Protein AF-A0A941C9Q5-F1 (afdb_monomer_lite)

pLDDT: mean 81.81, std 15.0, range [33.88, 96.62]

Foldseek 3Di:
DVVVCCCVPVVVPPDLLVLQVVLVVVVVCPPVCAPVNLVCLLCQLVLLVQLLLCLLPVLLDDPVVNVVSCVSNCVVVVVCLSNLHDLVVLLSVLLSVLSNQNSCVVPHDADWDFDDDVPRGDDIDGCVCVPPVNVVVVVVVVVVSLVSNLSSVVSVCVVVVDPQPVVVCCVQLVHDDDPVLSVVLVPDDPVVNSVSVSVVVVVCLLQSQAVQLVVLLVQDPDQFADAQCCQQVVSVVVVCVSVVDDDDDNVRLQVSRPDRPAFHALQRSLCNNGGPCSVVVVVVVVVVLVVLVVVVVVVDSLSSSLNSSVVSCVVSRHRGRSSGDSVVSNNVSSVVVVVVCVVVVPPPPSPSPPPPDD

Radius of gyration: 22.51 Å; chains: 1; bounding box: 49×54×70 Å

Secondary structure (DSSP, 8-state):
-HHHHIIIIIS-TTSTTHHHHHHHHHHHTTTT--HHHHHHHHHHHHHHHHHHHHHHTGGGS-HHHHHHHHHHHTHHHHHHHHTT--HHHHHHHHHHHHHHHHHHHHH---PEEEEEETTEEEEEEEGGGGSHHHHHHHHHHHHHHHHHHHHHHHHHHHHTT-S-HHHHHHHHHT-PPPHHHHHHHHHS-HHHHHHHHHHHHHHHHHHHHHHHHHHHHHH-S-SS-SSTTTTTTHHHHHHHHTTT-----HHHHHTTSSSTT----THHHHHHHHGGGHHHHHHHHHHHHHHHHHHHHTT-HHHHHHHHHHHHHHHHTTT--SSSTTHHHHHHHHHHHHHHHHHSGGG-----------

Structure (mmCIF, N/CA/C/O backbone):
data_AF-A0A941C9Q5-F1
#
_entry.id   AF-A0A941C9Q5-F1
#
loop_
_atom_site.group_PDB
_atom_site.id
_atom_site.type_symbol
_atom_site.label_atom_id
_atom_site.label_alt_id
_atom_site.label_comp_id
_atom_site.label_asym_id
_atom_site.label_entity_id
_atom_site.label_seq_id
_atom_site.pdbx_PDB_ins_code
_atom_site.Cartn_x
_atom_site.Cartn_y
_atom_site.Cartn_z
_atom_site.occupancy
_atom_site.B_iso_or_equiv
_atom_site.auth_seq_id
_atom_site.auth_comp_id
_atom_site.auth_asym_id
_atom_site.auth_atom_id
_atom_site.pdbx_PDB_model_num
ATOM 1 N N . MET A 1 1 ? 13.316 -8.451 15.473 1.00 40.06 1 MET A N 1
ATOM 2 C CA . MET A 1 1 ? 14.318 -8.061 16.497 1.00 40.06 1 MET A CA 1
ATOM 3 C C . MET A 1 1 ? 15.739 -8.401 16.069 1.00 40.06 1 MET A C 1
ATOM 5 O O . MET A 1 1 ? 16.496 -7.462 15.915 1.00 40.06 1 MET A O 1
ATOM 9 N N . ILE A 1 2 ? 16.094 -9.659 15.761 1.00 38.34 2 ILE A N 1
ATOM 10 C CA . ILE A 1 2 ? 17.458 -10.021 15.303 1.00 38.34 2 ILE A CA 1
ATOM 11 C C . ILE A 1 2 ? 17.885 -9.236 14.052 1.00 38.34 2 ILE A C 1
ATOM 13 O O . ILE A 1 2 ? 18.912 -8.585 14.094 1.00 38.34 2 ILE A O 1
ATOM 17 N N . LYS A 1 3 ? 17.064 -9.157 12.993 1.00 49.81 3 LYS A N 1
ATOM 18 C CA . LYS A 1 3 ? 17.375 -8.335 11.799 1.00 49.81 3 LYS A CA 1
ATOM 19 C C . LYS A 1 3 ? 17.585 -6.845 12.102 1.00 49.81 3 LYS A C 1
ATOM 21 O O . LYS A 1 3 ? 18.378 -6.187 11.442 1.00 49.81 3 LYS A O 1
ATOM 26 N N . LEU A 1 4 ? 16.861 -6.327 13.093 1.00 47.09 4 LEU A N 1
ATOM 27 C CA . LEU A 1 4 ? 16.914 -4.930 13.526 1.00 47.09 4 LEU A CA 1
ATOM 28 C C . LEU A 1 4 ? 18.155 -4.689 14.402 1.00 47.09 4 LEU A C 1
ATOM 30 O O . LEU A 1 4 ? 18.802 -3.663 14.266 1.00 47.09 4 LEU A O 1
ATOM 34 N N . PHE A 1 5 ? 18.543 -5.675 15.214 1.00 44.12 5 PHE A N 1
ATOM 35 C CA . PHE A 1 5 ? 19.798 -5.697 15.960 1.00 44.12 5 PHE A CA 1
ATOM 36 C C . PHE A 1 5 ? 21.010 -5.797 15.026 1.00 44.12 5 PHE A C 1
ATOM 38 O O . PHE A 1 5 ? 21.918 -4.982 15.120 1.00 44.12 5 PHE A O 1
ATOM 45 N N . THR A 1 6 ? 20.998 -6.726 14.064 1.00 47.53 6 THR A N 1
ATOM 46 C CA . THR A 1 6 ? 22.036 -6.821 13.029 1.00 47.53 6 THR A CA 1
ATOM 47 C C . THR A 1 6 ? 22.109 -5.517 12.241 1.00 47.53 6 THR A C 1
ATOM 49 O O . THR A 1 6 ? 23.191 -4.976 12.053 1.00 47.53 6 THR A O 1
ATOM 52 N N . GLY A 1 7 ? 20.949 -4.965 11.874 1.00 47.47 7 GLY A N 1
ATOM 53 C CA . GLY A 1 7 ? 20.849 -3.688 11.189 1.00 47.47 7 GLY A CA 1
ATOM 54 C C . GLY A 1 7 ? 21.480 -2.529 11.971 1.00 47.47 7 GLY A C 1
ATOM 55 O O . GLY A 1 7 ? 22.399 -1.870 11.494 1.00 47.47 7 GLY A O 1
ATOM 56 N N . ILE A 1 8 ? 21.011 -2.284 13.190 1.00 49.44 8 ILE A N 1
ATOM 57 C CA . ILE A 1 8 ? 21.439 -1.135 13.995 1.00 49.44 8 ILE A CA 1
ATOM 58 C C . ILE A 1 8 ? 22.889 -1.288 14.472 1.00 49.44 8 ILE A C 1
ATOM 60 O O . ILE A 1 8 ? 23.655 -0.330 14.395 1.00 49.44 8 ILE A O 1
ATOM 64 N N . PHE A 1 9 ? 23.274 -2.471 14.955 1.00 42.22 9 PHE A N 1
ATOM 65 C CA . PHE A 1 9 ? 24.498 -2.640 15.744 1.00 42.22 9 PHE A CA 1
ATOM 66 C C . PHE A 1 9 ? 25.647 -3.321 14.998 1.00 42.22 9 PHE A C 1
ATOM 68 O O . PHE A 1 9 ? 26.800 -3.065 15.331 1.00 42.22 9 PHE A O 1
ATOM 75 N N . VAL A 1 10 ? 25.375 -4.150 13.984 1.00 45.09 10 VAL A N 1
ATOM 76 C CA . VAL A 1 10 ? 26.433 -4.859 13.234 1.00 45.09 10 VAL A CA 1
ATOM 77 C C . VAL A 1 10 ? 26.812 -4.100 11.963 1.00 45.09 10 VAL A C 1
ATOM 79 O O . VAL A 1 10 ? 27.989 -3.958 11.656 1.00 45.09 10 VAL A O 1
ATOM 82 N N . THR A 1 11 ? 25.828 -3.555 11.247 1.00 44.16 11 THR A N 1
ATOM 83 C CA . THR A 1 11 ? 26.038 -2.888 9.949 1.00 44.16 11 THR A CA 1
ATOM 84 C C . THR A 1 11 ? 26.240 -1.371 10.022 1.00 44.16 11 THR A C 1
ATOM 86 O O . THR A 1 11 ? 26.325 -0.742 8.986 1.00 44.16 11 THR A O 1
ATOM 89 N N . LYS A 1 12 ? 26.329 -0.738 11.205 1.00 46.00 12 LYS A N 1
ATOM 90 C CA . LYS A 1 12 ? 26.493 0.733 11.331 1.00 46.00 12 LYS A CA 1
ATOM 91 C C . LYS A 1 12 ? 25.512 1.524 10.426 1.00 46.00 12 LYS A C 1
ATOM 93 O O . LYS A 1 12 ? 25.925 2.445 9.721 1.00 46.00 12 LYS A O 1
ATOM 98 N N . ILE A 1 13 ? 24.212 1.179 10.454 1.00 42.31 13 ILE A N 1
ATOM 99 C CA . ILE A 1 13 ? 23.126 1.723 9.593 1.00 42.31 13 ILE A CA 1
ATOM 100 C C . ILE A 1 13 ? 22.783 3.192 9.917 1.00 42.31 13 ILE A C 1
ATOM 102 O O . ILE A 1 13 ? 21.663 3.568 10.246 1.00 42.31 13 ILE A O 1
ATOM 106 N N . PHE A 1 14 ? 23.766 4.069 9.779 1.00 44.50 14 PHE A N 1
ATOM 107 C CA . PHE A 1 14 ? 23.568 5.499 9.580 1.00 44.50 14 PHE A CA 1
ATOM 108 C C . PHE A 1 14 ? 24.205 5.977 8.266 1.00 44.50 14 PHE A C 1
ATOM 110 O O . PHE A 1 14 ? 24.137 7.167 7.962 1.00 44.50 14 PHE A O 1
ATOM 117 N N . ILE A 1 15 ? 24.748 5.065 7.441 1.00 41.00 15 ILE A N 1
ATOM 118 C CA . ILE A 1 15 ? 25.337 5.393 6.136 1.00 41.00 15 ILE A CA 1
ATOM 119 C C . ILE A 1 15 ? 24.362 5.015 4.989 1.00 41.00 15 ILE A C 1
ATOM 121 O O . ILE A 1 15 ? 24.056 3.838 4.791 1.00 41.00 15 ILE A O 1
ATOM 125 N N . PRO A 1 16 ? 23.849 5.994 4.214 1.00 40.31 16 PRO A N 1
ATOM 126 C CA . PRO A 1 16 ? 22.758 5.824 3.237 1.00 40.31 16 PRO A CA 1
ATOM 127 C C . PRO A 1 16 ? 22.973 4.798 2.104 1.00 40.31 16 PRO A C 1
ATOM 129 O O . PRO A 1 16 ? 22.001 4.238 1.597 1.00 40.31 16 PRO A O 1
ATOM 132 N N . GLY A 1 17 ? 24.220 4.499 1.719 1.00 46.91 17 GLY A N 1
ATOM 133 C CA . GLY A 1 17 ? 24.537 3.587 0.605 1.00 46.91 17 GLY A CA 1
ATOM 134 C C . GLY A 1 17 ? 24.252 2.096 0.867 1.00 46.91 17 GLY A C 1
ATOM 135 O O . GLY A 1 17 ? 24.161 1.297 -0.072 1.00 46.91 17 GLY A O 1
ATOM 136 N N . GLU A 1 18 ? 24.071 1.699 2.127 1.00 55.91 18 GLU A N 1
ATOM 137 C CA . GLU A 1 18 ? 23.937 0.289 2.518 1.00 55.91 18 GLU A CA 1
ATOM 138 C C . GLU A 1 18 ? 22.488 -0.222 2.507 1.00 55.91 18 GLU A C 1
ATOM 140 O O . GLU A 1 18 ? 22.256 -1.413 2.304 1.00 55.91 18 GLU A O 1
ATOM 145 N N . ILE A 1 19 ? 21.494 0.667 2.616 1.00 56.59 19 ILE A N 1
ATOM 146 C CA . ILE A 1 19 ? 20.064 0.307 2.689 1.00 56.59 19 ILE A CA 1
ATOM 147 C C . ILE A 1 19 ? 19.591 -0.431 1.426 1.00 56.59 19 ILE A C 1
ATOM 149 O O . ILE A 1 19 ? 18.941 -1.478 1.496 1.00 56.59 19 ILE A O 1
ATOM 153 N N . PHE A 1 20 ? 19.928 0.093 0.245 1.00 57.16 20 PHE A N 1
ATOM 154 C CA . PHE A 1 20 ? 19.544 -0.533 -1.022 1.00 57.16 20 PHE A CA 1
ATOM 155 C C . PHE A 1 20 ? 20.369 -1.796 -1.317 1.00 57.16 20 PHE A C 1
ATOM 157 O O . PHE A 1 20 ? 19.819 -2.776 -1.818 1.00 57.16 20 PHE A O 1
ATOM 164 N N . SER A 1 21 ? 21.653 -1.806 -0.941 1.00 59.19 21 SER A N 1
ATOM 165 C CA . SER A 1 21 ? 22.526 -2.988 -1.026 1.00 59.19 21 SER A CA 1
ATOM 166 C C . SER A 1 21 ? 21.950 -4.147 -0.220 1.00 59.19 21 SER A C 1
ATOM 168 O O . SER A 1 21 ? 21.783 -5.247 -0.743 1.00 59.19 21 SER A O 1
ATOM 170 N N . LYS A 1 22 ? 21.518 -3.873 1.017 1.00 60.91 22 LYS A N 1
ATOM 171 C CA . LYS A 1 22 ? 20.928 -4.889 1.882 1.00 60.91 22 LYS A CA 1
ATOM 172 C C . LYS A 1 22 ? 19.613 -5.429 1.337 1.00 60.91 22 LYS A C 1
ATOM 174 O O . LYS A 1 22 ? 19.343 -6.624 1.426 1.00 60.91 22 LYS A O 1
ATOM 179 N N . ARG A 1 23 ? 18.795 -4.568 0.728 1.00 60.47 23 ARG A N 1
ATOM 180 C CA . ARG A 1 23 ? 17.582 -5.006 0.034 1.00 60.47 23 ARG A CA 1
ATOM 181 C C . ARG A 1 23 ? 17.904 -5.953 -1.124 1.00 60.47 23 ARG A C 1
ATOM 183 O O . ARG A 1 23 ? 17.199 -6.944 -1.280 1.00 60.47 23 ARG A O 1
ATOM 190 N N . LEU A 1 24 ? 18.937 -5.672 -1.917 1.00 61.19 24 LEU A N 1
ATOM 191 C CA . LEU A 1 24 ? 19.360 -6.550 -3.012 1.00 61.19 24 LEU A CA 1
ATOM 192 C C . LEU A 1 24 ? 19.890 -7.897 -2.502 1.00 61.19 24 LEU A C 1
ATOM 194 O O . LEU A 1 24 ? 19.506 -8.924 -3.048 1.00 61.19 24 LEU A O 1
ATOM 198 N N . GLU A 1 25 ? 20.675 -7.915 -1.422 1.00 60.47 25 GLU A N 1
ATOM 199 C CA . GLU A 1 25 ? 21.112 -9.159 -0.761 1.00 60.47 25 GLU A CA 1
ATOM 200 C C . GLU A 1 25 ? 19.928 -10.002 -0.263 1.00 60.47 25 GLU A C 1
ATOM 202 O O . GLU A 1 25 ? 19.905 -11.225 -0.407 1.00 60.47 25 GLU A O 1
ATOM 207 N N . LEU A 1 26 ? 18.912 -9.353 0.311 1.00 60.38 26 LEU A N 1
ATOM 208 C CA . LEU A 1 26 ? 17.701 -10.023 0.787 1.00 60.38 26 LEU A CA 1
ATOM 209 C C . LEU A 1 26 ? 16.823 -10.547 -0.360 1.00 60.38 26 LEU A C 1
ATOM 211 O O . LEU A 1 26 ? 16.171 -11.573 -0.200 1.00 60.38 26 LEU A O 1
ATOM 215 N N . ILE A 1 27 ? 16.815 -9.874 -1.515 1.00 58.12 27 ILE A N 1
ATOM 216 C CA . ILE A 1 27 ? 16.138 -10.357 -2.729 1.00 58.12 27 ILE A CA 1
ATOM 217 C C . ILE A 1 27 ? 16.918 -11.527 -3.347 1.00 58.12 27 ILE A C 1
ATOM 219 O O . ILE A 1 27 ? 16.321 -12.530 -3.720 1.00 58.12 27 ILE A O 1
ATOM 223 N N . GLY A 1 28 ? 18.249 -11.446 -3.407 1.00 51.19 28 GLY A N 1
ATOM 224 C CA . GLY A 1 28 ? 19.098 -12.528 -3.919 1.00 51.19 28 GLY A CA 1
ATOM 225 C C . GLY A 1 28 ? 19.073 -13.794 -3.055 1.00 51.19 28 GLY A C 1
ATOM 226 O O . GLY A 1 28 ? 19.375 -14.877 -3.542 1.00 51.19 28 GLY A O 1
ATOM 227 N N . SER A 1 29 ? 18.659 -13.679 -1.791 1.00 55.47 29 SER A N 1
ATOM 228 C CA . SER A 1 29 ? 18.516 -14.792 -0.846 1.00 55.47 29 SER A CA 1
ATOM 229 C C . SER A 1 29 ? 17.082 -15.326 -0.734 1.00 55.47 29 SER A C 1
ATOM 231 O O . SER A 1 29 ? 16.759 -16.002 0.243 1.00 55.47 29 SER A O 1
ATOM 233 N N . GLU A 1 30 ? 16.223 -15.084 -1.735 1.00 51.69 30 GLU A N 1
ATOM 234 C CA . GLU A 1 30 ? 14.815 -15.523 -1.767 1.00 51.69 30 GLU A CA 1
ATOM 235 C C . GLU A 1 30 ? 14.580 -17.020 -1.479 1.00 51.69 30 GLU A C 1
ATOM 237 O O . GLU A 1 30 ? 13.459 -17.385 -1.111 1.00 51.69 30 GLU A O 1
ATOM 242 N N . PHE A 1 31 ? 15.616 -17.854 -1.630 1.00 44.22 31 PHE A N 1
ATOM 243 C CA . PHE A 1 31 ? 15.619 -19.296 -1.366 1.00 44.22 31 PHE A CA 1
ATOM 244 C C . PHE A 1 31 ? 16.209 -19.709 -0.002 1.00 44.22 31 PHE A C 1
ATOM 246 O O . PHE A 1 31 ? 16.033 -20.854 0.400 1.00 44.22 31 PHE A O 1
ATOM 253 N N . ASN A 1 32 ? 16.851 -18.806 0.749 1.00 49.28 32 ASN A N 1
ATOM 254 C CA . ASN A 1 32 ? 17.484 -19.124 2.043 1.00 49.28 32 ASN A CA 1
ATOM 255 C C . ASN A 1 32 ? 16.575 -18.888 3.258 1.00 49.28 32 ASN A C 1
ATOM 257 O O . ASN A 1 32 ? 16.940 -19.205 4.391 1.00 49.28 32 ASN A O 1
ATOM 261 N N . SER A 1 33 ? 15.378 -18.334 3.058 1.00 55.66 33 SER A N 1
ATOM 262 C CA . SER A 1 33 ? 14.357 -18.280 4.101 1.00 55.66 33 SER A CA 1
ATOM 263 C C . SER A 1 33 ? 13.736 -19.667 4.258 1.00 55.66 33 SER A C 1
ATOM 265 O O . SER A 1 33 ? 12.718 -19.952 3.633 1.00 55.66 33 SER A O 1
ATOM 267 N N . GLY A 1 34 ? 14.356 -20.540 5.057 1.00 64.69 34 GLY A N 1
ATOM 268 C CA . GLY A 1 34 ? 13.790 -21.848 5.404 1.00 64.69 34 GLY A CA 1
ATOM 269 C C . GLY A 1 34 ? 12.392 -21.750 6.042 1.00 64.69 34 GLY A C 1
ATOM 270 O O . GLY A 1 34 ? 11.808 -20.671 6.157 1.00 64.69 34 GLY A O 1
ATOM 271 N N . ILE A 1 35 ? 11.848 -22.872 6.520 1.00 69.62 35 ILE A N 1
ATOM 272 C CA . ILE A 1 35 ? 10.463 -22.965 7.029 1.00 69.62 35 ILE A CA 1
ATOM 273 C C . ILE A 1 35 ? 10.090 -21.874 8.056 1.00 69.62 35 ILE A C 1
ATOM 275 O O . ILE A 1 35 ? 9.002 -21.301 7.994 1.00 69.62 35 ILE A O 1
ATOM 279 N N . PHE A 1 36 ? 11.025 -21.491 8.932 1.00 69.06 36 PHE A N 1
ATOM 280 C CA . PHE A 1 36 ? 10.837 -20.407 9.902 1.00 69.06 36 PHE A CA 1
ATOM 281 C C . PHE A 1 36 ? 10.625 -19.033 9.257 1.00 69.06 36 PHE A C 1
ATOM 283 O O . PHE A 1 36 ? 9.856 -18.224 9.774 1.00 69.06 36 PHE A O 1
ATOM 290 N N . GLY A 1 37 ? 11.269 -18.758 8.121 1.00 72.19 37 GLY A N 1
ATOM 291 C CA . GLY A 1 37 ? 11.068 -17.523 7.366 1.00 72.19 37 GLY A CA 1
ATOM 292 C C . GLY A 1 37 ? 9.662 -17.433 6.775 1.00 72.19 37 GLY A C 1
ATOM 293 O O . GLY A 1 37 ? 9.046 -16.370 6.823 1.00 72.19 37 GLY A O 1
ATOM 294 N N . VAL A 1 38 ? 9.126 -18.557 6.296 1.00 72.31 38 VAL A N 1
ATOM 295 C CA . VAL A 1 38 ? 7.760 -18.639 5.761 1.00 72.31 38 VAL A CA 1
ATOM 296 C C . VAL A 1 38 ? 6.718 -18.481 6.865 1.00 72.31 38 VAL A C 1
ATOM 298 O O . VAL A 1 38 ? 5.816 -17.655 6.736 1.00 72.31 38 VAL A O 1
ATOM 301 N N . ILE A 1 39 ? 6.881 -19.191 7.986 1.00 76.06 39 ILE A N 1
ATOM 302 C CA . ILE A 1 39 ? 6.005 -19.040 9.159 1.00 76.06 39 ILE A CA 1
ATOM 303 C C . ILE A 1 39 ? 6.035 -17.592 9.659 1.00 76.06 39 ILE A C 1
ATOM 305 O O . ILE A 1 39 ? 4.987 -16.990 9.890 1.00 76.06 39 ILE A O 1
ATOM 309 N N . SER A 1 40 ? 7.229 -17.002 9.771 1.00 78.88 40 SER A N 1
ATOM 310 C CA . SER A 1 40 ? 7.380 -15.611 10.189 1.00 78.88 40 SER A CA 1
ATOM 311 C C . SER A 1 40 ? 6.653 -14.658 9.241 1.00 78.88 40 SER A C 1
ATOM 313 O O . SER A 1 40 ? 5.925 -13.802 9.729 1.00 78.88 40 SER A O 1
ATOM 315 N N . ALA A 1 41 ? 6.768 -14.831 7.919 1.00 77.62 41 ALA A N 1
ATOM 316 C CA . ALA A 1 41 ? 6.088 -13.985 6.936 1.00 77.62 41 ALA A CA 1
ATOM 317 C C . ALA A 1 41 ? 4.552 -14.038 7.045 1.00 77.62 41 ALA A C 1
ATOM 319 O O . ALA A 1 41 ? 3.896 -13.014 6.867 1.00 77.62 41 ALA A O 1
ATOM 320 N N . ILE A 1 42 ? 3.984 -15.201 7.385 1.00 81.44 42 ILE A N 1
ATOM 321 C CA . ILE A 1 42 ? 2.534 -15.381 7.575 1.00 81.44 42 ILE A CA 1
ATOM 322 C C . ILE A 1 42 ? 2.061 -14.777 8.903 1.00 81.44 42 ILE A C 1
ATOM 324 O O . ILE A 1 42 ? 0.988 -14.178 8.961 1.00 81.44 42 ILE A O 1
ATOM 328 N N . LEU A 1 43 ? 2.847 -14.919 9.973 1.00 85.94 43 LEU A N 1
ATOM 329 C CA . LEU A 1 43 ? 2.490 -14.400 11.298 1.00 85.94 43 LEU A CA 1
ATOM 330 C C . LEU A 1 43 ? 2.715 -12.889 11.425 1.00 85.94 43 LEU A C 1
ATOM 332 O O . LEU A 1 43 ? 2.053 -12.216 12.214 1.00 85.94 43 LEU A O 1
ATOM 336 N N . PHE A 1 44 ? 3.634 -12.339 10.639 1.00 85.12 44 PHE A N 1
ATOM 337 C CA . PHE A 1 44 ? 4.061 -10.950 10.736 1.00 85.12 44 PHE A CA 1
ATOM 338 C C . PHE A 1 44 ? 2.923 -9.916 10.653 1.00 85.12 44 PHE A C 1
ATOM 340 O O . PHE A 1 44 ? 2.869 -9.024 11.510 1.00 85.12 44 PHE A O 1
ATOM 347 N N . PRO A 1 45 ? 1.962 -10.029 9.716 1.00 92.06 45 PRO A N 1
ATOM 348 C CA . PRO A 1 45 ? 0.838 -9.102 9.627 1.00 92.06 45 PRO A CA 1
ATOM 349 C C . PRO A 1 45 ? -0.086 -9.075 10.850 1.00 92.06 45 PRO A C 1
ATOM 351 O O . PRO A 1 45 ? -0.732 -8.054 11.091 1.00 92.06 45 PRO A O 1
ATOM 354 N N . PHE A 1 46 ? -0.145 -10.148 11.650 1.00 92.69 46 PHE A N 1
ATOM 355 C CA . PHE A 1 46 ? -0.999 -10.181 12.843 1.00 92.69 46 PHE A CA 1
ATOM 356 C C . PHE A 1 46 ? -0.563 -9.165 13.905 1.00 92.69 46 PHE A C 1
ATOM 358 O O . PHE A 1 46 ? -1.404 -8.686 14.663 1.00 92.69 46 PHE A O 1
ATOM 365 N N . SER A 1 47 ? 0.714 -8.762 13.924 1.00 93.12 47 SER A N 1
ATOM 366 C CA . SER A 1 47 ? 1.179 -7.662 14.784 1.00 93.12 47 SER A CA 1
ATOM 367 C C . SER A 1 47 ? 0.448 -6.347 14.477 1.00 93.12 47 SER A C 1
ATOM 369 O O . SER A 1 47 ? 0.002 -5.649 15.390 1.00 93.12 47 SER A O 1
ATOM 371 N N . VAL A 1 48 ? 0.243 -6.046 13.190 1.00 94.56 48 VAL A N 1
ATOM 372 C CA . VAL A 1 48 ? -0.494 -4.858 12.742 1.00 94.56 48 VAL A CA 1
ATOM 373 C C . VAL A 1 48 ? -1.967 -4.993 13.075 1.00 94.56 48 VAL A C 1
ATOM 375 O O . VAL A 1 48 ? -2.546 -4.057 13.611 1.00 94.56 48 VAL A O 1
ATOM 378 N N . ILE A 1 49 ? -2.577 -6.151 12.815 1.00 94.44 49 ILE A N 1
ATOM 379 C CA . ILE A 1 49 ? -3.997 -6.381 13.119 1.00 94.44 49 ILE A CA 1
ATOM 380 C C . ILE A 1 49 ? -4.276 -6.166 14.609 1.00 94.44 49 ILE A C 1
ATOM 382 O O . ILE A 1 49 ? -5.216 -5.448 14.952 1.00 94.44 49 ILE A O 1
ATOM 386 N N . THR A 1 50 ? -3.432 -6.710 15.490 1.00 93.81 50 THR A N 1
ATOM 387 C CA . THR A 1 50 ? -3.530 -6.493 16.940 1.00 93.81 50 THR A CA 1
ATOM 388 C C . THR A 1 50 ? -3.460 -5.008 17.285 1.00 93.81 50 THR A C 1
ATOM 390 O O . THR A 1 50 ? -4.323 -4.503 18.000 1.00 93.81 50 THR A O 1
ATOM 393 N N . MET A 1 51 ? -2.494 -4.274 16.726 1.00 96.06 51 MET A N 1
ATOM 394 C CA . MET A 1 51 ? -2.399 -2.825 16.919 1.00 96.06 51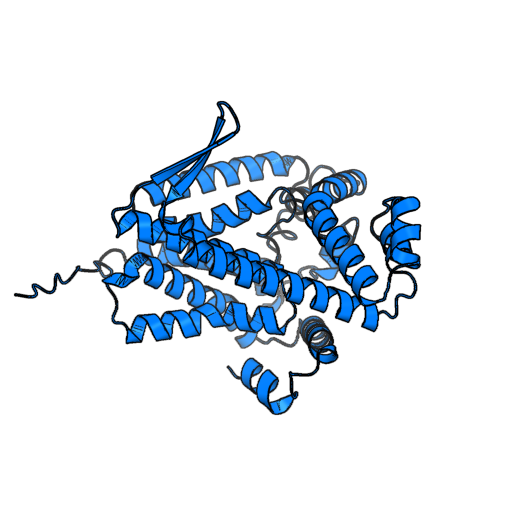 MET A CA 1
ATOM 395 C C . MET A 1 51 ? -3.654 -2.086 16.431 1.00 96.06 51 MET A C 1
ATOM 397 O O . MET A 1 51 ? -4.144 -1.205 17.132 1.00 96.06 51 MET A O 1
ATOM 401 N N . LEU A 1 52 ? -4.213 -2.446 15.272 1.00 95.75 52 LEU A N 1
ATOM 402 C CA . LEU A 1 52 ? -5.430 -1.824 14.737 1.00 95.75 52 LEU A CA 1
ATOM 403 C C . LEU A 1 52 ? -6.649 -2.073 15.639 1.00 95.75 52 LEU A C 1
ATOM 405 O O . LEU A 1 52 ? -7.426 -1.150 15.884 1.00 95.75 52 LEU A O 1
ATOM 409 N N . ILE A 1 53 ? -6.794 -3.287 16.182 1.00 93.56 53 ILE A N 1
ATOM 410 C CA . ILE A 1 53 ? -7.846 -3.616 17.156 1.00 93.56 53 ILE A CA 1
ATOM 411 C C . ILE A 1 53 ? -7.684 -2.764 18.418 1.00 93.56 53 ILE A C 1
ATOM 413 O O . ILE A 1 53 ? -8.654 -2.163 18.882 1.00 93.56 53 ILE A O 1
ATOM 417 N N . VAL A 1 54 ? -6.459 -2.664 18.943 1.00 94.25 54 VAL A N 1
ATOM 418 C CA . VAL A 1 54 ? -6.151 -1.855 20.130 1.00 94.25 54 VAL A CA 1
ATOM 419 C C . VAL A 1 54 ? -6.429 -0.376 19.889 1.00 94.25 54 VAL A C 1
ATOM 421 O O . VAL A 1 54 ? -7.031 0.268 20.740 1.00 94.25 54 VAL A O 1
ATOM 424 N N . ILE A 1 55 ? -6.081 0.164 18.719 1.00 94.38 55 ILE A N 1
ATOM 425 C CA . ILE A 1 55 ? -6.411 1.543 18.335 1.00 94.38 55 ILE A CA 1
ATOM 426 C C . ILE A 1 55 ? -7.930 1.757 18.302 1.00 94.38 55 ILE A C 1
ATOM 428 O O . ILE A 1 55 ? -8.432 2.764 18.809 1.00 94.38 55 ILE A O 1
ATOM 432 N N . TYR A 1 56 ? -8.683 0.820 17.721 1.00 93.00 56 TYR A N 1
ATOM 433 C CA . TYR A 1 56 ? -10.141 0.922 17.625 1.00 93.00 56 TYR A CA 1
ATOM 434 C C . TYR A 1 56 ? -10.845 0.820 18.990 1.00 93.00 56 TYR A C 1
ATOM 436 O O . TYR A 1 56 ? -11.880 1.450 19.222 1.00 93.00 56 TYR A O 1
ATOM 444 N N . HIS A 1 57 ? -10.253 0.069 19.919 1.00 91.50 57 HIS A N 1
ATOM 445 C CA . HIS A 1 57 ? -10.761 -0.179 21.269 1.00 91.50 57 HIS A CA 1
ATOM 446 C C . HIS A 1 57 ? -9.875 0.409 22.370 1.00 91.50 57 HIS A C 1
ATOM 448 O O . HIS A 1 57 ? -9.825 -0.137 23.467 1.00 91.50 57 HIS A O 1
ATOM 454 N N . PHE A 1 58 ? -9.196 1.531 22.124 1.00 91.25 58 PHE A N 1
ATOM 455 C CA . PHE A 1 58 ? -8.168 2.046 23.042 1.00 91.25 58 PHE A CA 1
ATOM 456 C C . PHE A 1 58 ? -8.666 2.280 24.480 1.00 91.25 58 PHE A C 1
ATOM 458 O O . PHE A 1 58 ? -7.879 2.228 25.415 1.00 91.25 58 PHE A O 1
ATOM 465 N N . ARG A 1 59 ? -9.970 2.512 24.682 1.00 89.12 59 ARG A N 1
ATOM 466 C CA . ARG A 1 59 ? -10.579 2.665 26.016 1.00 89.12 59 ARG A CA 1
ATOM 467 C C . ARG A 1 59 ? -10.676 1.368 26.820 1.00 89.12 59 ARG A C 1
ATOM 469 O O . ARG A 1 59 ? -10.849 1.432 28.029 1.00 89.12 59 ARG A O 1
ATOM 476 N N . ASN A 1 60 ? -10.578 0.217 26.163 1.00 89.38 60 ASN A N 1
ATOM 477 C CA . ASN A 1 60 ? -10.765 -1.098 26.775 1.00 89.38 60 ASN A CA 1
ATOM 478 C C . ASN A 1 60 ? -9.442 -1.722 27.242 1.00 89.38 60 ASN A C 1
ATOM 480 O O . ASN A 1 60 ? -9.453 -2.790 27.845 1.00 89.38 60 ASN A O 1
ATOM 484 N N . PHE A 1 61 ? -8.306 -1.091 26.941 1.00 90.06 61 PHE A N 1
ATOM 485 C CA . PHE A 1 61 ? -6.980 -1.629 27.221 1.00 90.06 61 PHE A CA 1
ATOM 486 C C . PHE A 1 61 ? -6.200 -0.724 28.173 1.00 90.06 61 PHE A C 1
ATOM 488 O O . PHE A 1 61 ? -6.350 0.498 28.167 1.00 90.06 61 PHE A O 1
ATOM 495 N N . SER A 1 62 ? -5.321 -1.324 28.977 1.00 92.31 62 SER A N 1
ATOM 496 C CA . SER A 1 62 ? -4.401 -0.566 29.823 1.00 92.31 62 SER A CA 1
ATOM 497 C C . SER A 1 62 ? -3.397 0.217 28.971 1.00 92.31 62 SER A C 1
ATOM 499 O O . SER A 1 62 ? -3.013 -0.211 27.880 1.00 92.31 62 SER A O 1
ATOM 501 N N . LYS A 1 63 ? -2.914 1.356 29.485 1.00 92.69 63 LYS A N 1
ATOM 502 C CA . LYS A 1 63 ? -1.900 2.176 28.796 1.00 92.69 63 LYS A CA 1
ATOM 503 C C . LYS A 1 63 ? -0.653 1.360 28.442 1.00 92.69 63 LYS A C 1
ATOM 505 O O . LYS A 1 63 ? -0.140 1.488 27.336 1.00 92.69 63 LYS A O 1
ATOM 510 N N . THR A 1 64 ? -0.213 0.484 29.345 1.00 93.69 64 THR A N 1
ATOM 511 C CA . THR A 1 64 ? 0.934 -0.409 29.132 1.00 93.69 64 THR A CA 1
ATOM 512 C C . THR A 1 64 ? 0.704 -1.350 27.953 1.00 93.69 64 THR A C 1
ATOM 514 O O . THR A 1 64 ? 1.558 -1.450 27.074 1.00 93.69 64 THR A O 1
ATOM 517 N N . PHE A 1 65 ? -0.468 -1.990 27.881 1.00 93.94 65 PHE A N 1
ATOM 518 C CA . PHE A 1 65 ? -0.801 -2.872 26.763 1.00 93.94 65 PHE A CA 1
ATOM 519 C C . PHE A 1 65 ? -0.863 -2.109 25.436 1.00 93.94 65 PHE A C 1
ATOM 521 O O . PHE A 1 65 ? -0.333 -2.581 24.434 1.00 93.94 65 PHE A O 1
ATOM 528 N N . ILE A 1 66 ? -1.445 -0.904 25.440 1.00 94.50 66 ILE A N 1
ATOM 529 C CA . ILE A 1 66 ? -1.494 -0.033 24.258 1.00 94.50 66 ILE A CA 1
ATOM 530 C C . ILE A 1 66 ? -0.084 0.292 23.760 1.00 94.50 66 ILE A C 1
ATOM 532 O O . ILE A 1 66 ? 0.178 0.172 22.565 1.00 94.50 66 ILE A O 1
ATOM 536 N N . VAL A 1 67 ? 0.833 0.659 24.660 1.00 94.12 67 VAL A N 1
ATOM 537 C CA . VAL A 1 67 ? 2.227 0.958 24.304 1.00 94.12 67 VAL A CA 1
ATOM 538 C C . VAL A 1 67 ? 2.895 -0.255 23.658 1.00 94.12 67 VAL A C 1
ATOM 540 O O . VAL A 1 67 ? 3.455 -0.120 22.573 1.00 94.12 67 VAL A O 1
ATOM 543 N N . PHE A 1 68 ? 2.789 -1.445 24.256 1.00 94.50 68 PHE A N 1
ATOM 544 C CA . PHE A 1 68 ? 3.369 -2.655 23.666 1.00 94.50 68 PHE A CA 1
ATOM 545 C C . PHE A 1 68 ? 2.745 -3.002 22.312 1.00 94.50 68 PHE A C 1
ATOM 547 O O . PHE A 1 68 ? 3.473 -3.275 21.359 1.00 94.50 68 PHE A O 1
ATOM 554 N N . ALA A 1 69 ? 1.418 -2.939 22.191 1.00 94.94 69 ALA A N 1
ATOM 555 C CA . ALA A 1 69 ? 0.726 -3.215 20.936 1.00 94.94 69 ALA A CA 1
ATOM 556 C C . ALA A 1 69 ? 1.164 -2.257 19.818 1.00 94.94 69 ALA A C 1
ATOM 558 O O . ALA A 1 69 ? 1.384 -2.697 18.691 1.00 94.94 69 ALA A O 1
ATOM 559 N N . ILE A 1 70 ? 1.346 -0.968 20.126 1.00 94.19 70 ILE A N 1
ATOM 560 C CA . ILE A 1 70 ? 1.859 0.022 19.173 1.00 94.19 70 ILE A CA 1
ATOM 561 C C . ILE A 1 70 ? 3.323 -0.267 18.823 1.00 94.19 70 ILE A C 1
ATOM 563 O O . ILE A 1 70 ? 3.661 -0.301 17.645 1.00 94.19 70 ILE A O 1
ATOM 567 N N . LEU A 1 71 ? 4.192 -0.518 19.806 1.00 91.44 71 LEU A N 1
ATOM 568 C CA . LEU A 1 71 ? 5.614 -0.792 19.558 1.00 91.44 71 LEU A CA 1
ATOM 569 C C . LEU A 1 71 ? 5.816 -2.013 18.651 1.00 91.44 71 LEU A C 1
ATOM 571 O O . LEU A 1 71 ? 6.562 -1.939 17.674 1.00 91.44 71 LEU A O 1
ATOM 575 N N . PHE A 1 72 ? 5.124 -3.120 18.931 1.00 91.25 72 PHE A N 1
ATOM 576 C CA . PHE A 1 72 ? 5.213 -4.324 18.105 1.00 91.25 72 PHE A CA 1
ATOM 577 C C . PHE A 1 72 ? 4.490 -4.166 16.764 1.00 91.25 72 PHE A C 1
ATOM 579 O O . PHE A 1 72 ? 5.014 -4.593 15.737 1.00 91.25 72 PHE A O 1
ATOM 586 N N . GLY A 1 73 ? 3.322 -3.521 16.738 1.00 92.62 73 GLY A N 1
ATOM 587 C CA . GLY A 1 73 ? 2.558 -3.298 15.510 1.00 92.62 73 GLY A CA 1
ATOM 588 C C . GLY A 1 73 ? 3.190 -2.296 14.543 1.00 92.62 73 GLY A C 1
ATOM 589 O O . GLY A 1 73 ? 2.918 -2.356 13.346 1.00 92.62 73 GLY A O 1
ATOM 590 N N . LEU A 1 74 ? 4.063 -1.405 15.024 1.00 91.50 74 LEU A N 1
ATOM 591 C CA . LEU A 1 74 ? 4.858 -0.505 14.184 1.00 91.50 74 LEU A CA 1
ATOM 592 C C . LEU A 1 74 ? 6.124 -1.162 13.625 1.00 91.50 74 LEU A C 1
ATOM 594 O O . LEU A 1 74 ? 6.744 -0.603 12.722 1.00 91.50 74 LEU A O 1
ATOM 598 N N . TYR A 1 75 ? 6.507 -2.352 14.091 1.00 88.38 75 TYR A N 1
ATOM 599 C CA . TYR A 1 75 ? 7.706 -3.032 13.599 1.00 88.38 75 TYR A CA 1
ATOM 600 C C . TYR A 1 75 ? 7.739 -3.185 12.060 1.00 88.38 75 TYR A C 1
ATOM 602 O O . TYR A 1 75 ? 8.782 -2.890 11.472 1.00 88.38 75 TYR A O 1
ATOM 610 N N . PRO A 1 76 ? 6.640 -3.541 11.362 1.00 87.12 76 PRO A N 1
ATOM 611 C CA . PRO A 1 76 ? 6.627 -3.588 9.898 1.00 87.12 76 PRO A CA 1
ATOM 612 C C . PRO A 1 76 ? 6.922 -2.250 9.217 1.00 87.12 76 PRO A C 1
ATOM 614 O O . PRO A 1 76 ? 7.520 -2.232 8.140 1.00 87.12 76 PRO A O 1
ATOM 617 N N . PHE A 1 77 ? 6.547 -1.125 9.833 1.00 86.00 77 PHE A N 1
ATOM 618 C CA . PHE A 1 77 ? 6.917 0.198 9.329 1.00 86.00 77 PHE A CA 1
ATOM 619 C C . PHE A 1 77 ? 8.407 0.433 9.459 1.00 86.00 77 PHE A C 1
ATOM 621 O O . PHE A 1 77 ? 9.026 0.881 8.500 1.00 86.00 77 PHE A O 1
ATOM 628 N N . LEU A 1 78 ? 8.968 0.117 10.628 1.00 84.62 78 LEU A N 1
ATOM 629 C CA . LEU A 1 78 ? 10.392 0.279 10.890 1.00 84.62 78 LEU A CA 1
ATOM 630 C C . LEU A 1 78 ? 11.204 -0.562 9.906 1.00 84.62 78 LEU A C 1
ATOM 632 O O . LEU A 1 78 ? 12.047 -0.019 9.201 1.00 84.62 78 LEU A O 1
ATOM 636 N N . GLU A 1 79 ? 10.898 -1.856 9.771 1.00 80.75 79 GLU A N 1
ATOM 637 C CA . GLU A 1 79 ? 11.574 -2.735 8.808 1.00 80.75 79 GLU A CA 1
ATOM 638 C C . GLU A 1 79 ? 11.454 -2.205 7.372 1.00 80.75 79 GLU A C 1
ATOM 640 O O . GLU A 1 79 ? 12.450 -2.114 6.658 1.00 80.75 79 GLU A O 1
ATOM 645 N N . THR A 1 80 ? 10.260 -1.779 6.954 1.00 82.56 80 THR A N 1
ATOM 646 C CA . THR A 1 80 ? 10.055 -1.225 5.608 1.00 82.56 80 THR A CA 1
ATOM 647 C C . THR A 1 80 ? 10.853 0.064 5.394 1.00 82.56 80 THR A C 1
ATOM 649 O O . THR A 1 80 ? 11.453 0.243 4.331 1.00 82.56 80 THR A O 1
ATOM 652 N N . PHE A 1 81 ? 10.892 0.945 6.394 1.00 82.31 81 PHE A N 1
ATOM 653 C CA . PHE A 1 81 ? 11.669 2.180 6.368 1.00 82.31 81 PHE A CA 1
ATOM 654 C C . PHE A 1 81 ? 13.165 1.889 6.209 1.00 82.31 81 PHE A C 1
ATOM 656 O O . PHE A 1 81 ? 13.811 2.478 5.337 1.00 82.31 81 PHE A O 1
ATOM 663 N N . TYR A 1 82 ? 13.687 0.913 6.960 1.00 73.62 82 TYR A N 1
ATOM 664 C CA . TYR A 1 82 ? 15.072 0.451 6.839 1.00 73.62 82 TYR A CA 1
ATOM 665 C C . TYR A 1 82 ? 15.383 -0.188 5.487 1.00 73.62 82 TYR A C 1
ATOM 667 O O . TYR A 1 82 ? 16.514 -0.095 5.033 1.00 73.62 82 TYR A O 1
ATOM 675 N N . LEU A 1 83 ? 14.406 -0.805 4.820 1.00 73.56 83 LEU A N 1
ATOM 676 C CA . LEU A 1 83 ? 14.576 -1.401 3.489 1.00 73.56 83 LEU A CA 1
ATOM 677 C C . LEU A 1 83 ? 14.359 -0.405 2.335 1.00 73.56 83 LEU A C 1
ATOM 679 O O . LEU A 1 83 ? 14.340 -0.799 1.162 1.00 73.56 83 LEU A O 1
ATOM 683 N N . GLY A 1 84 ? 14.144 0.885 2.619 1.00 73.44 84 GLY A N 1
ATOM 684 C CA . GLY A 1 84 ? 13.848 1.872 1.575 1.00 73.44 84 GLY A CA 1
ATOM 685 C C . GLY A 1 84 ? 12.506 1.613 0.872 1.00 73.44 84 GLY A C 1
ATOM 686 O O . GLY A 1 84 ? 12.333 1.947 -0.309 1.00 73.44 84 GLY A O 1
ATOM 687 N N . GLY A 1 85 ? 11.587 0.909 1.538 1.00 80.31 85 GLY A N 1
ATOM 688 C CA . GLY A 1 85 ? 10.248 0.617 1.047 1.00 80.31 85 GLY A CA 1
ATOM 689 C C . GLY A 1 85 ? 9.317 1.799 1.303 1.00 80.31 85 GLY A C 1
ATOM 690 O O . GLY A 1 85 ? 9.289 2.356 2.389 1.00 80.31 85 GLY A O 1
ATOM 691 N N . ARG A 1 86 ? 8.536 2.200 0.299 1.00 84.50 86 ARG A N 1
ATOM 692 C CA . ARG A 1 86 ? 7.596 3.334 0.420 1.00 84.50 86 ARG A CA 1
ATOM 693 C C . ARG A 1 86 ? 6.144 2.888 0.334 1.00 84.50 86 ARG A C 1
ATOM 695 O O . ARG A 1 86 ? 5.300 3.388 1.063 1.00 84.50 86 ARG A O 1
ATOM 702 N N . THR A 1 87 ? 5.872 1.902 -0.514 1.00 85.81 87 THR A N 1
ATOM 703 C CA . THR A 1 87 ? 4.528 1.376 -0.771 1.00 85.81 87 THR A CA 1
ATOM 704 C C . THR A 1 87 ? 3.874 0.826 0.492 1.00 85.81 87 THR A C 1
ATOM 706 O O . THR A 1 87 ? 2.763 1.225 0.814 1.00 85.81 87 THR A O 1
ATOM 709 N N . ILE A 1 88 ? 4.583 -0.008 1.258 1.00 88.06 88 ILE A N 1
ATOM 710 C CA . ILE A 1 88 ? 4.055 -0.583 2.504 1.00 88.06 88 ILE A CA 1
ATOM 711 C C . ILE A 1 88 ? 3.904 0.467 3.614 1.00 88.06 88 ILE A C 1
ATOM 713 O O . ILE A 1 88 ? 2.917 0.421 4.342 1.00 88.06 88 ILE A O 1
ATOM 717 N N . ILE A 1 89 ? 4.798 1.464 3.697 1.00 90.56 89 ILE A N 1
ATOM 718 C CA . ILE A 1 89 ? 4.642 2.591 4.638 1.00 90.56 89 ILE A CA 1
ATOM 719 C C . ILE A 1 89 ? 3.339 3.340 4.348 1.00 90.56 89 ILE A C 1
ATOM 721 O O . ILE A 1 89 ? 2.558 3.590 5.262 1.00 90.56 89 ILE A O 1
ATOM 725 N N . VAL A 1 90 ? 3.081 3.667 3.078 1.00 90.88 90 VAL A N 1
ATOM 726 C CA . VAL A 1 90 ? 1.847 4.351 2.668 1.00 90.88 90 VAL A CA 1
ATOM 727 C C . VAL A 1 90 ? 0.628 3.465 2.920 1.00 90.88 90 VAL A C 1
ATOM 729 O O . VAL A 1 90 ? -0.347 3.937 3.504 1.00 90.88 90 VAL A O 1
ATOM 732 N N . LEU A 1 91 ? 0.690 2.183 2.543 1.00 92.69 91 LEU A N 1
ATOM 733 C CA . LEU A 1 91 ? -0.408 1.230 2.707 1.00 92.69 91 LEU A CA 1
ATOM 734 C C . LEU A 1 91 ? -0.836 1.103 4.172 1.00 92.69 91 LEU A C 1
ATOM 736 O O . LEU A 1 91 ? -1.996 1.326 4.523 1.00 92.69 91 LEU A O 1
ATOM 740 N N . LEU A 1 92 ? 0.114 0.772 5.044 1.00 93.50 92 LEU A N 1
ATOM 741 C CA . LEU A 1 92 ? -0.170 0.580 6.458 1.00 93.50 92 LEU A CA 1
ATOM 742 C C . LEU A 1 92 ? -0.470 1.917 7.144 1.00 93.50 92 LEU A C 1
ATOM 744 O O . LEU A 1 92 ? -1.358 1.979 7.989 1.00 93.50 92 LEU A O 1
ATOM 748 N N . GLY A 1 93 ? 0.228 3.000 6.785 1.00 93.56 93 GLY A N 1
ATOM 749 C CA . GLY A 1 93 ? 0.054 4.314 7.412 1.00 93.56 93 GLY A CA 1
ATOM 750 C C . GLY A 1 93 ? -1.346 4.871 7.187 1.00 93.56 93 GLY A C 1
ATOM 751 O O . GLY A 1 93 ? -2.010 5.306 8.125 1.00 93.56 93 GLY A O 1
ATOM 752 N N . THR A 1 94 ? -1.843 4.771 5.957 1.00 93.50 94 THR A N 1
ATOM 753 C CA . THR A 1 94 ? -3.225 5.148 5.627 1.00 93.50 94 THR A CA 1
ATOM 754 C C . THR A 1 94 ? -4.250 4.203 6.262 1.00 93.50 94 THR A C 1
ATOM 756 O O . THR A 1 94 ? -5.265 4.677 6.767 1.00 93.50 94 THR A O 1
ATOM 759 N N . THR A 1 95 ? -3.958 2.899 6.359 1.00 95.56 95 THR A N 1
ATOM 760 C CA . THR A 1 95 ? -4.804 1.934 7.094 1.00 95.56 95 THR A CA 1
ATOM 761 C C . THR A 1 95 ? -4.945 2.317 8.575 1.00 95.56 95 THR A C 1
ATOM 763 O O . THR A 1 95 ? -6.046 2.266 9.135 1.00 95.56 95 THR A O 1
ATOM 766 N N . ILE A 1 96 ? -3.852 2.746 9.220 1.00 95.19 96 ILE A N 1
ATOM 767 C CA . ILE A 1 96 ? -3.874 3.265 10.596 1.00 95.19 96 ILE A CA 1
ATOM 768 C C . ILE A 1 96 ? -4.729 4.529 10.670 1.00 95.19 96 ILE A C 1
ATOM 770 O O . ILE A 1 96 ? -5.569 4.629 11.560 1.00 95.19 96 ILE A O 1
ATOM 774 N N . ILE A 1 97 ? -4.561 5.472 9.737 1.00 92.81 97 ILE A N 1
ATOM 775 C CA . ILE A 1 97 ? -5.348 6.713 9.702 1.00 92.81 97 ILE A CA 1
ATOM 776 C C . ILE A 1 97 ? -6.848 6.407 9.600 1.00 92.81 97 ILE A C 1
ATOM 778 O O . ILE A 1 97 ? -7.623 6.944 10.389 1.00 92.81 97 ILE A O 1
ATOM 782 N N . PHE A 1 98 ? -7.271 5.514 8.700 1.00 93.62 98 PHE A N 1
ATOM 783 C CA . PHE A 1 98 ? -8.683 5.125 8.594 1.00 93.62 98 PHE A CA 1
ATOM 784 C C . PHE A 1 98 ? -9.198 4.420 9.851 1.00 93.62 98 PHE A C 1
ATOM 786 O O . PHE A 1 98 ? -10.313 4.689 10.297 1.00 93.62 98 PHE A O 1
ATOM 793 N N . THR A 1 99 ? -8.370 3.597 10.492 1.00 94.62 99 THR A N 1
ATOM 794 C CA . THR A 1 99 ? -8.743 2.938 11.751 1.00 94.62 99 THR A CA 1
ATOM 795 C C . THR A 1 99 ? -8.852 3.931 12.910 1.00 94.62 99 THR A C 1
ATOM 797 O O . THR A 1 99 ? -9.776 3.836 13.717 1.00 94.62 99 THR A O 1
ATOM 800 N N . LEU A 1 100 ? -7.964 4.929 12.975 1.00 92.12 100 LEU A N 1
ATOM 801 C CA . LEU A 1 100 ? -8.047 6.038 13.927 1.00 92.12 100 LEU A CA 1
ATOM 802 C C . LEU A 1 100 ? -9.314 6.865 13.701 1.00 92.12 100 LEU A C 1
ATOM 804 O O . LEU A 1 100 ? -10.013 7.174 14.662 1.00 92.12 100 LEU A O 1
ATOM 808 N N . LEU A 1 101 ? -9.642 7.184 12.446 1.00 89.25 101 LEU A N 1
ATOM 809 C CA . LEU A 1 101 ? -10.875 7.886 12.087 1.00 89.25 101 LEU A CA 1
ATOM 810 C C . LEU A 1 101 ? -12.114 7.126 12.568 1.00 89.25 101 LEU A C 1
ATOM 812 O O . LEU A 1 101 ? -12.960 7.712 13.244 1.00 89.25 101 LEU A O 1
ATOM 816 N N . ALA A 1 102 ? -12.177 5.820 12.300 1.00 89.56 102 ALA A N 1
ATOM 817 C CA . ALA A 1 102 ? -13.268 4.965 12.759 1.00 89.56 102 ALA A CA 1
ATOM 818 C C . ALA A 1 102 ? -13.332 4.870 14.296 1.00 89.56 102 ALA A C 1
ATOM 820 O O . ALA A 1 102 ? -14.414 4.903 14.881 1.00 89.56 102 ALA A O 1
ATOM 821 N N . SER A 1 103 ? -12.178 4.792 14.969 1.00 90.25 103 SER A N 1
ATOM 822 C CA . SER A 1 103 ? -12.089 4.790 16.436 1.00 90.25 103 SER A CA 1
ATOM 823 C C . SER A 1 103 ? -12.625 6.088 17.041 1.00 90.25 103 SER A C 1
ATOM 825 O O . SER A 1 103 ? -13.371 6.069 18.021 1.00 90.25 103 SER A O 1
ATOM 827 N N . ILE A 1 104 ? -12.281 7.227 16.440 1.00 87.06 104 ILE A N 1
ATOM 828 C CA . ILE A 1 104 ? -12.729 8.545 16.887 1.00 87.06 104 ILE A CA 1
ATOM 829 C C . ILE A 1 104 ? -14.231 8.711 16.651 1.00 87.06 104 ILE A C 1
ATOM 831 O O . ILE A 1 104 ? -14.922 9.152 17.562 1.00 87.06 104 ILE A O 1
ATOM 835 N N . GLU A 1 105 ? -14.752 8.302 15.488 1.00 84.94 105 GLU A N 1
ATOM 836 C CA . GLU A 1 105 ? -16.196 8.307 15.201 1.00 84.94 105 GLU A CA 1
ATOM 837 C C . GLU A 1 105 ? -17.006 7.463 16.188 1.00 84.94 105 GLU A C 1
ATOM 839 O O . GLU A 1 105 ? -18.087 7.876 16.595 1.00 84.94 105 GLU A O 1
ATOM 844 N N . LYS A 1 106 ? -16.461 6.331 16.637 1.00 85.12 106 LYS A N 1
ATOM 845 C CA . LYS A 1 106 ? -17.098 5.488 17.652 1.00 85.12 106 LYS A CA 1
ATOM 846 C C . LYS A 1 106 ? -17.062 6.088 19.061 1.00 85.12 106 LYS A C 1
ATOM 848 O O . LYS A 1 106 ? -18.027 5.953 19.807 1.00 85.12 106 LYS A O 1
ATOM 853 N N . ASN A 1 107 ? -15.929 6.656 19.474 1.00 82.94 107 ASN A N 1
ATOM 854 C CA . ASN A 1 107 ? -15.652 6.921 20.892 1.00 82.94 107 ASN A CA 1
ATOM 855 C C . ASN A 1 107 ? -15.7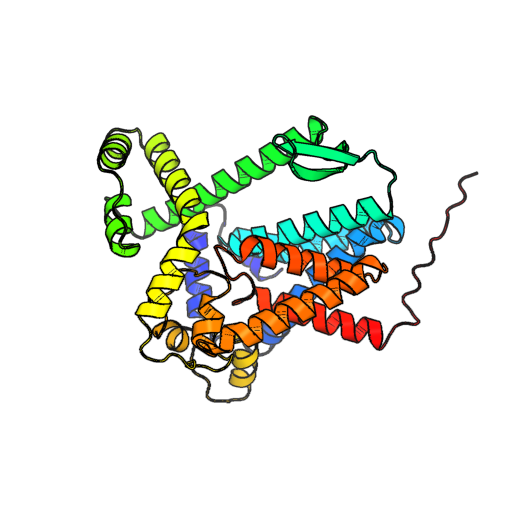79 8.398 21.303 1.00 82.94 107 ASN A C 1
ATOM 857 O O . ASN A 1 107 ? -15.787 8.699 22.503 1.00 82.94 107 ASN A O 1
ATOM 861 N N . VAL A 1 108 ? -15.812 9.334 20.352 1.00 82.38 108 VAL A N 1
ATOM 862 C CA . VAL A 1 108 ? -15.705 10.772 20.625 1.00 82.38 108 VAL A CA 1
ATOM 863 C C . VAL A 1 108 ? -16.781 11.539 19.865 1.00 82.38 108 VAL A C 1
ATOM 865 O O . VAL A 1 108 ? -16.889 11.435 18.649 1.00 82.38 108 VAL A O 1
ATOM 868 N N . ASN A 1 109 ? -17.515 12.399 20.571 1.00 80.75 109 ASN A N 1
ATOM 869 C CA . ASN A 1 109 ? -18.390 13.375 19.931 1.00 80.75 109 ASN A CA 1
ATOM 870 C C . ASN A 1 109 ? -17.556 14.549 19.410 1.00 80.75 109 ASN A C 1
ATOM 872 O O . ASN A 1 109 ? -16.839 15.203 20.168 1.00 80.75 109 ASN A O 1
ATOM 876 N N . TYR A 1 110 ? -17.649 14.832 18.113 1.00 82.50 110 TYR A N 1
ATOM 877 C CA . TYR A 1 110 ? -16.960 15.958 17.492 1.00 82.50 110 TYR A CA 1
ATOM 878 C C . TYR A 1 110 ? -17.830 16.635 16.436 1.00 82.50 110 TYR A C 1
ATOM 880 O O . TYR A 1 110 ? -18.659 16.014 15.771 1.00 82.50 110 TYR A O 1
ATOM 888 N N . LYS A 1 111 ? -17.591 17.933 16.232 1.00 86.12 111 LYS A N 1
ATOM 889 C CA . LYS A 1 111 ? -18.200 18.679 15.130 1.00 86.12 111 LYS A CA 1
ATOM 890 C C . LYS A 1 111 ? -17.603 18.202 13.804 1.00 86.12 111 LYS A C 1
ATOM 892 O O . LYS A 1 111 ? -16.381 18.156 13.665 1.00 86.12 111 LYS A O 1
ATOM 897 N N . LYS A 1 112 ? -18.450 17.872 12.832 1.00 87.12 112 LYS A N 1
ATOM 898 C CA . LYS A 1 112 ? -18.036 17.543 11.461 1.00 87.12 112 LYS A CA 1
ATOM 899 C C . LYS A 1 112 ? -17.918 18.835 10.648 1.00 87.12 112 LYS A C 1
ATOM 901 O O . LYS A 1 112 ? -18.817 19.672 10.690 1.00 87.12 112 LYS A O 1
ATOM 906 N N . THR A 1 113 ? -16.822 18.995 9.916 1.00 87.25 113 THR A N 1
ATOM 907 C CA . THR A 1 113 ? -16.649 20.072 8.936 1.00 87.25 113 THR A CA 1
ATOM 908 C C . THR A 1 113 ? -16.828 19.497 7.540 1.00 87.25 113 THR A C 1
ATOM 910 O O . THR A 1 113 ? -16.264 18.452 7.210 1.00 87.25 113 THR A O 1
ATOM 913 N N . ILE A 1 114 ? -17.627 20.177 6.721 1.00 88.44 114 ILE A N 1
ATOM 914 C CA . ILE A 1 114 ? -17.873 19.803 5.332 1.00 88.44 114 ILE A CA 1
ATOM 915 C C . ILE A 1 114 ? -17.056 20.735 4.446 1.00 88.44 114 ILE A C 1
ATOM 917 O O . ILE A 1 114 ? -17.281 21.942 4.454 1.00 88.44 114 ILE A O 1
ATOM 921 N N . ILE A 1 115 ? -16.130 20.169 3.679 1.00 86.94 115 ILE A N 1
ATOM 922 C CA . ILE A 1 115 ? -15.377 20.899 2.662 1.00 86.94 115 ILE A CA 1
ATOM 923 C C . ILE A 1 115 ? -16.127 20.736 1.341 1.00 86.94 115 ILE A C 1
ATOM 925 O O . ILE A 1 115 ? -16.418 19.613 0.915 1.00 86.94 115 ILE A O 1
ATOM 929 N N . LYS A 1 116 ? -16.470 21.862 0.715 1.00 90.00 116 LYS A N 1
ATOM 930 C CA . LYS A 1 116 ? -17.168 21.918 -0.571 1.00 90.00 116 LYS A CA 1
ATOM 931 C C . LYS A 1 116 ? -16.261 22.548 -1.625 1.00 90.00 116 LYS A C 1
ATOM 933 O O . LYS A 1 116 ? -15.499 23.454 -1.304 1.00 90.00 116 LYS A O 1
ATOM 938 N N . LEU A 1 117 ? -16.378 22.083 -2.863 1.00 87.31 117 LEU A N 1
ATOM 939 C CA . LEU A 1 117 ? -15.857 22.760 -4.047 1.00 87.31 117 LEU A CA 1
ATOM 940 C C . LEU A 1 117 ? -17.056 23.153 -4.902 1.00 87.31 117 LEU A C 1
ATOM 942 O O . LEU A 1 117 ? -17.759 22.284 -5.418 1.00 87.31 117 LEU A O 1
ATOM 946 N N . ALA A 1 118 ? -17.320 24.457 -4.985 1.00 86.62 118 ALA A N 1
ATOM 947 C CA . ALA A 1 118 ? -18.581 24.988 -5.498 1.00 86.62 118 ALA A CA 1
ATOM 948 C C . ALA A 1 118 ? -19.790 24.318 -4.804 1.00 86.62 118 ALA A C 1
ATOM 950 O O . ALA A 1 118 ? -19.924 24.380 -3.579 1.00 86.62 118 ALA A O 1
ATOM 951 N N . THR A 1 119 ? -20.658 23.652 -5.565 1.00 88.19 119 THR A N 1
ATOM 952 C CA . THR A 1 119 ? -21.841 22.942 -5.057 1.00 88.19 119 THR A CA 1
ATOM 953 C C . THR A 1 119 ? -21.540 21.516 -4.585 1.00 88.19 119 THR A C 1
ATOM 955 O O . THR A 1 119 ? -22.335 20.938 -3.840 1.00 88.19 119 THR A O 1
ATOM 958 N N . PHE A 1 120 ? -20.386 20.946 -4.948 1.00 87.75 120 PHE A N 1
ATOM 959 C CA . PHE A 1 120 ? -20.050 19.559 -4.646 1.00 87.75 120 PHE A CA 1
ATOM 960 C C . PHE A 1 120 ? -19.439 19.413 -3.256 1.00 87.75 120 PHE A C 1
ATOM 962 O O . PHE A 1 120 ? -18.446 20.048 -2.895 1.00 87.75 120 PHE A O 1
ATOM 969 N N . LYS A 1 121 ? -20.020 18.512 -2.464 1.00 88.25 121 LYS A N 1
ATOM 970 C CA . LYS A 1 121 ? -19.455 18.081 -1.188 1.00 88.25 121 LYS A CA 1
ATOM 971 C C . LYS A 1 121 ? -18.244 17.184 -1.456 1.00 88.25 121 LYS A C 1
ATOM 973 O O . LYS A 1 121 ? -18.423 16.021 -1.798 1.00 88.25 121 LYS A O 1
ATOM 978 N N . LEU A 1 122 ? -17.033 17.714 -1.268 1.00 84.75 122 LEU A N 1
ATOM 979 C CA . LEU A 1 122 ? -15.795 16.960 -1.477 1.00 84.75 122 LEU A CA 1
ATOM 980 C C . LEU A 1 122 ? -15.545 15.967 -0.345 1.00 84.75 122 LEU A C 1
ATOM 982 O O . LEU A 1 122 ? -15.385 14.774 -0.580 1.00 84.75 122 LEU A O 1
ATOM 986 N N . ILE A 1 123 ? -15.494 16.456 0.898 1.00 86.31 123 ILE A N 1
ATOM 987 C CA . ILE A 1 123 ? -15.135 15.615 2.039 1.00 86.31 123 ILE A CA 1
ATOM 988 C C . ILE A 1 123 ? -15.805 16.092 3.326 1.00 86.31 123 ILE A C 1
ATOM 990 O O . ILE A 1 123 ? -16.052 17.281 3.535 1.00 86.31 123 ILE A O 1
ATOM 994 N N . THR A 1 124 ? -16.131 15.137 4.196 1.00 85.06 124 THR A N 1
ATOM 995 C CA . THR A 1 124 ? -16.542 15.408 5.579 1.00 85.06 124 THR A CA 1
ATOM 996 C C . THR A 1 124 ? -15.444 14.923 6.494 1.00 85.06 124 THR A C 1
ATOM 998 O O . THR A 1 124 ? -15.116 13.741 6.469 1.00 85.06 124 THR A O 1
ATOM 1001 N N . LEU A 1 125 ? -14.889 15.822 7.297 1.00 85.00 125 LEU A N 1
ATOM 1002 C CA . LEU A 1 125 ? -13.821 15.492 8.228 1.00 85.00 125 LEU A CA 1
ATOM 1003 C C . LEU A 1 125 ? -14.196 15.926 9.643 1.00 85.00 125 LEU A C 1
ATOM 1005 O O . LEU A 1 125 ? -14.906 16.922 9.824 1.00 85.00 125 LEU A O 1
ATOM 1009 N N . PRO A 1 126 ? -13.702 15.222 10.667 1.00 86.12 126 PRO A N 1
ATOM 1010 C CA . PRO A 1 126 ? -13.733 15.736 12.025 1.00 86.12 126 PRO A CA 1
ATOM 1011 C C . PRO A 1 126 ? -13.039 17.104 12.104 1.00 86.12 126 PRO A C 1
ATOM 1013 O O . PRO A 1 126 ? -11.916 17.266 11.626 1.00 86.12 126 PRO A O 1
ATOM 1016 N N . SER A 1 127 ? -13.675 18.092 12.737 1.00 85.25 127 SER A N 1
ATOM 1017 C CA . SER A 1 127 ? -13.157 19.470 12.801 1.00 85.25 127 SER A CA 1
ATOM 1018 C C . SER A 1 127 ? -11.787 19.578 13.474 1.00 85.25 127 SER A C 1
ATOM 1020 O O . SER A 1 127 ? -11.044 20.523 13.214 1.00 85.25 127 SER A O 1
ATOM 1022 N N . PHE A 1 128 ? -11.409 18.601 14.307 1.00 84.94 128 PHE A N 1
ATOM 1023 C CA . PHE A 1 128 ? -10.101 18.590 14.952 1.00 84.94 128 PHE A CA 1
ATOM 1024 C C . PHE A 1 128 ? -8.939 18.436 13.955 1.00 84.94 128 PHE A C 1
ATOM 1026 O O . PHE A 1 128 ? -7.857 18.936 14.252 1.00 84.94 128 PHE A O 1
ATOM 1033 N N . PHE A 1 129 ? -9.145 17.824 12.779 1.00 84.12 129 PHE A N 1
ATOM 1034 C CA . PHE A 1 129 ? -8.107 17.746 11.738 1.00 84.12 129 PHE A CA 1
ATOM 1035 C C . PHE A 1 129 ? -7.734 19.115 11.175 1.00 84.12 129 PHE A C 1
ATOM 1037 O O . PHE A 1 129 ? -6.618 19.299 10.707 1.00 84.12 129 PHE A O 1
ATOM 1044 N N . LEU A 1 130 ? -8.643 20.088 11.270 1.00 85.12 130 LEU A N 1
ATOM 1045 C CA . LEU A 1 130 ? -8.413 21.465 10.836 1.00 85.12 130 LEU A CA 1
ATOM 1046 C C . LEU A 1 130 ? -7.767 22.325 11.932 1.00 85.12 130 LEU A C 1
ATOM 1048 O O . LEU A 1 130 ? -7.488 23.502 11.713 1.00 85.12 130 LEU A O 1
ATOM 1052 N N . ARG A 1 131 ? -7.512 21.773 13.127 1.00 88.31 131 ARG A N 1
ATOM 1053 C CA . ARG A 1 131 ? -6.792 22.502 14.177 1.00 88.31 131 ARG A CA 1
ATOM 1054 C C . ARG A 1 131 ? -5.350 22.723 13.738 1.00 88.31 131 ARG A C 1
ATOM 1056 O O . ARG A 1 131 ? -4.664 21.778 13.358 1.00 88.31 131 ARG A O 1
ATOM 1063 N N . LYS A 1 132 ? -4.856 23.950 13.928 1.00 89.19 132 LYS A N 1
ATOM 1064 C CA . LYS A 1 132 ? -3.488 24.366 13.571 1.00 89.19 132 LYS A CA 1
ATOM 1065 C C . LYS A 1 132 ? -2.413 23.374 14.035 1.00 89.19 132 LYS A C 1
ATOM 1067 O O . LYS A 1 132 ? -1.541 23.030 13.252 1.00 89.19 132 LYS A O 1
ATOM 1072 N N . LYS A 1 133 ? -2.503 22.852 15.267 1.00 90.69 133 LYS A N 1
ATOM 1073 C CA . LYS A 1 133 ? -1.548 21.854 15.794 1.00 90.69 133 LYS A CA 1
ATOM 1074 C C . LYS A 1 133 ? -1.524 20.558 14.971 1.00 90.69 133 LYS A C 1
ATOM 1076 O O . LYS A 1 133 ? -0.448 20.061 14.665 1.00 90.69 133 LYS A O 1
ATOM 1081 N N . VAL A 1 134 ? -2.692 20.032 14.595 1.00 88.12 134 VAL A N 1
ATOM 1082 C CA . VAL A 1 134 ? -2.802 18.794 13.802 1.00 88.12 134 VAL A CA 1
ATOM 1083 C C . VAL A 1 134 ? -2.309 19.028 12.380 1.00 88.12 134 VAL A C 1
ATOM 1085 O O . VAL A 1 134 ? -1.562 18.202 11.862 1.00 88.12 134 VAL A O 1
ATOM 1088 N N . LEU A 1 135 ? -2.656 20.171 11.781 1.00 89.38 135 LEU A N 1
ATOM 1089 C CA . LEU A 1 135 ? -2.158 20.559 10.462 1.00 89.38 135 LEU A CA 1
ATOM 1090 C C . LEU A 1 135 ? -0.631 20.693 10.454 1.00 89.38 135 LEU A C 1
ATOM 1092 O O . LEU A 1 135 ? 0.007 20.109 9.591 1.00 89.38 135 LEU A O 1
ATOM 1096 N N . ILE A 1 136 ? -0.037 21.372 11.442 1.00 92.50 136 ILE A N 1
ATOM 1097 C CA . ILE A 1 136 ? 1.425 21.510 11.557 1.00 92.50 136 ILE A CA 1
ATOM 1098 C C . ILE A 1 136 ? 2.095 20.138 11.664 1.00 92.50 136 ILE A C 1
ATOM 1100 O O . ILE A 1 136 ? 3.012 19.852 10.901 1.00 92.50 136 ILE A O 1
ATOM 1104 N N . ILE A 1 137 ? 1.622 19.271 12.565 1.00 91.75 137 ILE A N 1
ATOM 1105 C CA . ILE A 1 137 ? 2.191 17.925 12.737 1.00 91.75 137 ILE A CA 1
ATOM 1106 C C . ILE A 1 137 ? 2.053 17.107 11.446 1.00 91.75 137 ILE A C 1
ATOM 1108 O O . ILE A 1 137 ? 3.012 16.472 11.016 1.00 91.75 137 ILE A O 1
ATOM 1112 N N . SER A 1 138 ? 0.888 17.158 10.795 1.00 88.06 138 SER A N 1
ATOM 1113 C CA . SER A 1 138 ? 0.642 16.440 9.537 1.00 88.06 138 SER A CA 1
ATOM 1114 C C . SER A 1 138 ? 1.550 16.945 8.414 1.00 88.06 138 SER A C 1
ATOM 1116 O O . SER A 1 138 ? 2.115 16.139 7.679 1.00 88.06 138 SER A O 1
ATOM 1118 N N . SER A 1 139 ? 1.751 18.262 8.318 1.00 90.12 139 SER A N 1
ATOM 1119 C CA . SER A 1 139 ? 2.674 18.874 7.361 1.00 90.12 139 SER A CA 1
ATOM 1120 C C . SER A 1 139 ? 4.122 18.470 7.626 1.00 90.12 139 SER A C 1
ATOM 1122 O O . SER A 1 139 ? 4.828 18.135 6.682 1.00 90.12 139 SER A O 1
ATOM 1124 N N . ILE A 1 140 ? 4.564 18.433 8.889 1.00 93.50 140 ILE A N 1
ATOM 1125 C CA . ILE A 1 140 ? 5.914 17.970 9.253 1.00 93.50 140 ILE A CA 1
ATOM 1126 C C . ILE A 1 140 ? 6.114 16.511 8.829 1.00 93.50 140 ILE A C 1
ATOM 1128 O O . ILE A 1 140 ? 7.121 16.193 8.200 1.00 93.50 140 ILE A O 1
ATOM 1132 N N . ILE A 1 141 ? 5.149 15.632 9.120 1.00 90.56 141 ILE A N 1
ATOM 1133 C CA . ILE A 1 141 ? 5.205 14.216 8.721 1.00 90.56 141 ILE A CA 1
ATOM 1134 C C . ILE A 1 141 ? 5.252 14.085 7.194 1.00 90.56 141 ILE A C 1
ATOM 1136 O O . ILE A 1 141 ? 6.051 13.309 6.669 1.00 90.56 141 ILE A O 1
ATOM 1140 N N . LEU A 1 142 ? 4.431 14.856 6.473 1.00 89.62 142 LEU A N 1
ATOM 1141 C CA . LEU A 1 142 ? 4.407 14.851 5.012 1.00 89.62 142 LEU A CA 1
ATOM 1142 C C . LEU A 1 142 ? 5.745 15.314 4.425 1.00 89.62 142 LEU A C 1
ATOM 1144 O O . LEU A 1 142 ? 6.295 14.632 3.564 1.00 89.62 142 LEU A O 1
ATOM 1148 N N . ILE A 1 143 ? 6.292 16.430 4.914 1.00 89.19 143 ILE A N 1
ATOM 1149 C CA . ILE A 1 143 ? 7.596 16.952 4.486 1.00 89.19 143 ILE A CA 1
ATOM 1150 C C . ILE A 1 143 ? 8.691 15.921 4.774 1.00 89.19 143 ILE A C 1
ATOM 1152 O O . ILE A 1 143 ? 9.479 15.612 3.886 1.00 89.19 143 ILE A O 1
ATOM 1156 N N . ALA A 1 144 ? 8.708 15.321 5.968 1.00 88.88 144 ALA A N 1
ATOM 1157 C CA . ALA A 1 144 ? 9.673 14.282 6.317 1.00 88.88 144 ALA A CA 1
ATOM 1158 C C . ALA A 1 144 ? 9.576 13.064 5.381 1.00 88.88 144 ALA A C 1
ATOM 1160 O O . ALA A 1 144 ? 10.601 12.552 4.928 1.00 88.88 144 ALA A O 1
ATOM 1161 N N . PHE A 1 145 ? 8.361 12.623 5.038 1.00 87.19 145 PHE A N 1
ATOM 1162 C CA . PHE A 1 145 ? 8.144 11.513 4.108 1.00 87.19 145 PHE A CA 1
ATOM 1163 C C . PHE A 1 145 ? 8.570 11.848 2.671 1.00 87.19 145 PHE A C 1
ATOM 1165 O O . PHE A 1 145 ? 9.159 11.000 1.992 1.00 87.19 145 PHE A O 1
ATOM 1172 N N . VAL A 1 146 ? 8.304 13.071 2.203 1.00 84.81 146 VAL A N 1
ATOM 1173 C CA . VAL A 1 146 ? 8.752 13.550 0.886 1.00 84.81 146 VAL A CA 1
ATOM 1174 C C . VAL A 1 146 ? 10.277 13.624 0.846 1.00 84.81 146 VAL A C 1
ATOM 1176 O O . VAL A 1 146 ? 10.879 13.049 -0.058 1.00 84.81 146 VAL A O 1
ATOM 1179 N N . SER A 1 147 ? 10.914 14.219 1.855 1.00 84.44 147 SER A N 1
ATOM 1180 C CA . SER A 1 147 ? 12.376 14.284 1.972 1.00 84.44 147 SER A CA 1
ATOM 1181 C C . SER A 1 147 ? 13.013 12.893 2.012 1.00 84.44 147 SER A C 1
ATOM 1183 O O . SER A 1 147 ? 13.964 12.626 1.277 1.00 84.44 147 SER A O 1
ATOM 1185 N N . TYR A 1 148 ? 12.452 11.965 2.797 1.00 84.25 148 TYR A N 1
ATOM 1186 C CA . TYR A 1 148 ? 12.862 10.557 2.794 1.00 84.25 148 TYR A CA 1
ATOM 1187 C C . TYR A 1 148 ? 12.718 9.927 1.402 1.00 84.25 148 TYR A C 1
ATOM 1189 O O . TYR A 1 148 ? 13.627 9.254 0.922 1.00 84.25 148 TYR A O 1
ATOM 1197 N N . SER A 1 149 ? 11.599 10.174 0.719 1.00 83.00 149 SER A N 1
ATOM 1198 C CA . SER A 1 149 ? 11.332 9.622 -0.611 1.00 83.00 149 SER A CA 1
ATOM 1199 C C . SER A 1 149 ? 12.294 10.142 -1.677 1.00 83.00 149 SER A C 1
ATOM 1201 O O . SER A 1 149 ? 12.723 9.348 -2.515 1.00 83.00 149 SER A O 1
ATOM 1203 N N . ILE A 1 150 ? 12.635 11.434 -1.638 1.00 77.44 150 ILE A N 1
ATOM 1204 C CA . ILE A 1 150 ? 13.637 12.054 -2.515 1.00 77.44 150 ILE A CA 1
ATOM 1205 C C . ILE A 1 150 ? 15.008 11.438 -2.237 1.00 77.44 150 ILE A C 1
ATOM 1207 O O . ILE A 1 150 ? 15.672 10.990 -3.168 1.00 77.44 150 ILE A O 1
ATOM 1211 N N . LYS A 1 151 ? 15.398 11.317 -0.961 1.00 79.75 151 LYS A N 1
ATOM 1212 C CA . LYS A 1 151 ? 16.670 10.698 -0.568 1.00 79.75 151 LYS A CA 1
ATOM 1213 C C . LYS A 1 151 ? 16.797 9.263 -1.088 1.00 79.75 151 LYS A C 1
ATOM 1215 O O . LYS A 1 151 ? 17.771 8.945 -1.758 1.00 79.75 151 LYS A O 1
ATOM 1220 N N . VAL A 1 152 ? 15.777 8.426 -0.879 1.00 77.62 152 VAL A N 1
ATOM 1221 C CA . VAL A 1 152 ? 15.758 7.035 -1.375 1.00 77.62 152 VAL A CA 1
ATOM 1222 C C . VAL A 1 152 ? 15.873 6.961 -2.903 1.00 77.62 152 VAL A C 1
ATOM 1224 O O . VAL A 1 152 ? 16.446 6.004 -3.421 1.00 77.62 152 VAL A O 1
ATOM 1227 N N . ILE A 1 153 ? 15.316 7.925 -3.645 1.00 76.00 153 ILE A N 1
ATOM 1228 C CA . ILE A 1 153 ? 15.485 7.994 -5.105 1.00 76.00 153 ILE A CA 1
ATOM 1229 C C . ILE A 1 153 ? 16.925 8.372 -5.453 1.00 76.00 153 ILE A C 1
ATOM 1231 O O . ILE A 1 153 ? 17.547 7.676 -6.253 1.00 76.00 153 ILE A O 1
ATOM 1235 N N . ASN A 1 154 ? 17.460 9.426 -4.839 1.00 73.62 154 ASN A N 1
ATOM 1236 C CA . ASN A 1 154 ? 18.809 9.914 -5.117 1.00 73.62 154 ASN A CA 1
ATOM 1237 C C . ASN A 1 154 ? 19.871 8.850 -4.821 1.00 73.62 154 ASN A C 1
ATOM 1239 O O . ASN A 1 154 ? 20.756 8.648 -5.647 1.00 73.62 154 ASN A O 1
ATOM 1243 N N . ASP A 1 155 ? 19.731 8.104 -3.722 1.00 73.56 155 ASP A N 1
ATOM 1244 C CA . ASP A 1 155 ? 20.632 6.997 -3.369 1.00 73.56 155 ASP A CA 1
ATOM 1245 C C . ASP A 1 155 ? 20.603 5.862 -4.411 1.00 73.56 155 ASP A C 1
ATOM 1247 O O . ASP A 1 155 ? 21.609 5.197 -4.661 1.00 73.56 155 ASP A O 1
ATOM 1251 N N . ARG A 1 156 ? 19.455 5.629 -5.062 1.00 72.50 156 ARG A N 1
ATOM 1252 C CA . ARG A 1 156 ? 19.369 4.664 -6.171 1.00 72.50 156 ARG A CA 1
ATOM 1253 C C . ARG A 1 156 ? 20.048 5.210 -7.418 1.00 72.50 156 ARG A C 1
ATOM 1255 O O . ARG A 1 156 ? 20.815 4.492 -8.049 1.00 72.50 156 ARG A O 1
ATOM 1262 N N . LEU A 1 157 ? 19.765 6.462 -7.772 1.00 70.62 157 LEU A N 1
ATOM 1263 C CA . LEU A 1 157 ? 20.324 7.101 -8.963 1.00 70.62 157 LEU A CA 1
ATOM 1264 C C . LEU A 1 157 ? 21.852 7.204 -8.894 1.00 70.62 157 LEU A C 1
ATOM 1266 O O . LEU A 1 157 ? 22.518 6.900 -9.883 1.00 70.62 157 LEU A O 1
ATOM 1270 N N . SER A 1 158 ? 22.399 7.566 -7.730 1.00 70.69 158 SER A N 1
ATOM 1271 C CA . SER A 1 158 ? 23.844 7.655 -7.504 1.00 70.69 158 SER A CA 1
ATOM 1272 C C . SER A 1 158 ? 24.523 6.294 -7.640 1.00 70.69 158 SER A C 1
ATOM 1274 O O . SER A 1 158 ? 25.543 6.189 -8.316 1.00 70.69 158 SER A O 1
ATOM 1276 N N . ARG A 1 159 ? 23.927 5.225 -7.093 1.00 70.06 159 ARG A N 1
ATOM 1277 C CA . ARG A 1 159 ? 24.475 3.865 -7.205 1.00 70.06 159 ARG A CA 1
ATOM 1278 C C . ARG A 1 159 ? 24.536 3.358 -8.643 1.00 70.06 159 ARG A C 1
ATOM 1280 O O . ARG A 1 159 ? 25.493 2.681 -9.003 1.00 70.06 159 ARG A O 1
ATOM 1287 N N . PHE A 1 160 ? 23.529 3.662 -9.457 1.00 69.00 160 PHE A N 1
ATOM 1288 C CA . PHE A 1 160 ? 23.535 3.295 -10.876 1.00 69.00 160 PHE A CA 1
ATOM 1289 C C . PHE A 1 160 ? 24.379 4.246 -11.742 1.00 69.00 160 PHE A C 1
ATOM 1291 O O . PHE A 1 160 ? 24.485 4.032 -12.946 1.00 69.00 160 PHE A O 1
ATOM 1298 N N . ASN A 1 161 ? 24.998 5.269 -11.139 1.00 69.25 161 ASN A N 1
ATOM 1299 C CA . ASN A 1 161 ? 25.878 6.241 -11.787 1.00 69.25 161 ASN A CA 1
ATOM 1300 C C . ASN A 1 161 ? 25.249 6.910 -13.027 1.00 69.25 161 ASN A C 1
ATOM 1302 O O . ASN A 1 161 ? 25.913 7.149 -14.041 1.00 69.25 161 ASN A O 1
ATOM 1306 N N . TYR A 1 162 ? 23.944 7.199 -12.970 1.00 67.44 162 TYR A N 1
ATOM 1307 C CA . TYR A 1 162 ? 23.245 7.841 -14.080 1.00 67.44 162 TYR A CA 1
ATOM 1308 C C . TYR A 1 162 ? 23.662 9.314 -14.200 1.00 67.44 162 TYR A C 1
ATOM 1310 O O . TYR A 1 162 ? 23.278 10.148 -13.382 1.00 67.44 162 TYR A O 1
ATOM 1318 N N . LYS A 1 163 ? 24.433 9.644 -15.246 1.00 65.44 163 LYS A N 1
ATOM 1319 C CA . LYS A 1 163 ? 24.902 11.017 -15.527 1.00 65.44 163 LYS A CA 1
ATOM 1320 C C . LYS A 1 163 ? 23.773 11.961 -15.968 1.00 65.44 163 LYS A C 1
ATOM 1322 O O . LYS A 1 163 ? 23.767 13.128 -15.581 1.00 65.44 163 LYS A O 1
ATOM 1327 N N . ASP A 1 164 ? 22.804 11.453 -16.734 1.00 76.69 164 ASP A N 1
ATOM 1328 C CA . ASP A 1 164 ? 21.597 12.185 -17.143 1.00 76.69 164 ASP A CA 1
ATOM 1329 C C . ASP A 1 164 ? 20.331 11.390 -16.793 1.00 76.69 164 ASP A C 1
ATOM 1331 O O . ASP A 1 164 ? 19.827 10.585 -17.579 1.00 76.69 164 ASP A O 1
ATOM 1335 N N . THR A 1 165 ? 19.822 11.625 -15.583 1.00 79.62 165 THR A N 1
ATOM 1336 C CA . THR A 1 165 ? 18.610 10.983 -15.064 1.00 79.62 165 THR A CA 1
ATOM 1337 C C . THR A 1 165 ? 17.409 11.168 -15.984 1.00 79.62 165 THR A C 1
ATOM 1339 O O . THR A 1 165 ? 16.645 10.223 -16.144 1.00 79.62 165 THR A O 1
ATOM 1342 N N . LEU A 1 166 ? 17.226 12.351 -16.585 1.00 84.06 166 LEU A N 1
ATOM 1343 C CA . LEU A 1 166 ? 16.040 12.642 -17.395 1.00 84.06 166 LEU A CA 1
ATOM 1344 C C . LEU A 1 166 ? 16.060 11.844 -18.699 1.00 84.06 166 LEU A C 1
ATOM 1346 O O . LEU A 1 166 ? 15.058 11.218 -19.030 1.00 84.06 166 LEU A O 1
ATOM 1350 N N . SER A 1 167 ? 17.212 11.773 -19.370 1.00 82.75 167 SER A N 1
ATOM 1351 C CA . SER A 1 167 ? 17.372 10.975 -20.595 1.00 82.75 167 SER A CA 1
ATOM 1352 C C . SER A 1 167 ? 17.155 9.477 -20.344 1.00 82.75 167 SER A C 1
ATOM 1354 O O . SER A 1 167 ? 16.443 8.810 -21.093 1.00 82.75 167 SER A O 1
ATOM 1356 N N . VAL A 1 168 ? 17.701 8.938 -19.245 1.00 81.62 168 VAL A N 1
ATOM 1357 C CA . VAL A 1 168 ? 17.449 7.540 -18.834 1.00 81.62 168 VAL A CA 1
ATOM 1358 C C . VAL A 1 168 ? 15.957 7.303 -18.620 1.00 81.62 168 VAL A C 1
ATOM 1360 O O . VAL A 1 168 ? 15.425 6.246 -18.962 1.00 81.62 168 VAL A O 1
ATOM 1363 N N . TRP A 1 169 ? 15.265 8.295 -18.072 1.00 83.06 169 TRP A N 1
ATOM 1364 C CA . TRP A 1 169 ? 13.846 8.201 -17.789 1.00 83.06 169 TRP A CA 1
ATOM 1365 C C . TRP A 1 169 ? 12.972 8.256 -19.032 1.00 83.06 169 TRP A C 1
ATOM 1367 O O . TRP A 1 169 ? 12.015 7.490 -19.118 1.00 83.06 169 TRP A O 1
ATOM 1377 N N . GLU A 1 170 ? 13.314 9.112 -19.996 1.00 86.94 170 GLU A N 1
ATOM 1378 C CA . GLU A 1 170 ? 12.643 9.168 -21.295 1.00 86.94 170 GLU A CA 1
ATOM 1379 C C . GLU A 1 170 ? 12.713 7.804 -21.986 1.00 86.94 170 GLU A C 1
ATOM 1381 O O . GLU A 1 170 ? 11.691 7.282 -22.437 1.00 86.94 170 GLU A O 1
ATOM 1386 N N . VAL A 1 171 ? 13.889 7.167 -21.969 1.00 85.12 171 VAL A N 1
ATOM 1387 C CA . VAL A 1 171 ? 14.095 5.821 -22.521 1.00 85.12 171 VAL A CA 1
ATOM 1388 C C . VAL A 1 171 ? 13.304 4.773 -21.734 1.00 85.12 171 VAL A C 1
ATOM 1390 O O . VAL A 1 171 ? 12.522 4.013 -22.308 1.00 85.12 171 VAL A O 1
ATOM 1393 N N . TYR A 1 172 ? 13.466 4.737 -20.409 1.00 80.94 172 TYR A N 1
ATOM 1394 C CA . TYR A 1 172 ? 12.868 3.703 -19.565 1.00 80.94 172 TYR A CA 1
ATOM 1395 C C . TYR A 1 172 ? 11.337 3.798 -19.518 1.00 80.94 172 TYR A C 1
ATOM 1397 O O . TYR A 1 172 ? 10.628 2.794 -19.646 1.00 80.94 172 TYR A O 1
ATOM 1405 N N . HIS A 1 173 ? 10.784 5.004 -19.380 1.00 81.81 173 HIS A N 1
ATOM 1406 C CA . HIS A 1 173 ? 9.339 5.214 -19.382 1.00 81.81 173 HIS A CA 1
ATOM 1407 C C . HIS A 1 173 ? 8.743 5.433 -20.765 1.00 81.81 173 HIS A C 1
ATOM 1409 O O . HIS A 1 173 ? 7.518 5.421 -20.859 1.00 81.81 173 HIS A O 1
ATOM 1415 N N . ARG A 1 174 ? 9.544 5.529 -21.833 1.00 83.94 174 ARG A N 1
ATOM 1416 C CA . ARG A 1 174 ? 9.065 5.834 -23.192 1.00 83.94 174 ARG A CA 1
ATOM 1417 C C . ARG A 1 174 ? 8.139 7.052 -23.183 1.00 83.94 174 ARG A C 1
ATOM 1419 O O . ARG A 1 174 ? 7.019 6.999 -23.687 1.00 83.94 174 ARG A O 1
ATOM 1426 N N . VAL A 1 175 ? 8.565 8.097 -22.485 1.00 83.19 175 VAL A N 1
ATOM 1427 C CA . VAL A 1 175 ? 7.858 9.378 -22.370 1.00 83.19 175 VAL A CA 1
ATOM 1428 C C . VAL A 1 175 ? 8.800 10.472 -22.833 1.00 83.19 175 VAL A C 1
ATOM 1430 O O . VAL A 1 175 ? 10.003 10.356 -22.631 1.00 83.19 175 VAL A O 1
ATOM 1433 N N . LYS A 1 176 ? 8.266 11.525 -23.450 1.00 88.50 176 LYS A N 1
ATOM 1434 C CA . LYS A 1 176 ? 9.049 12.721 -23.754 1.00 88.50 176 LYS A CA 1
ATOM 1435 C C . LYS A 1 176 ? 8.984 13.651 -22.547 1.00 88.50 176 LYS A C 1
ATOM 1437 O O . LYS A 1 176 ? 7.892 14.013 -22.109 1.00 88.50 176 LYS A O 1
ATOM 1442 N N . VAL A 1 177 ? 10.139 14.008 -22.001 1.00 89.50 177 VAL A N 1
ATOM 1443 C CA . VAL A 1 177 ? 10.260 15.086 -21.025 1.00 89.50 177 VAL A CA 1
ATOM 1444 C C . VAL A 1 177 ? 10.365 16.384 -21.814 1.00 89.50 177 VAL A C 1
ATOM 1446 O O . VAL A 1 177 ? 11.079 16.466 -22.815 1.00 89.50 177 VAL A O 1
ATOM 1449 N N . ASP A 1 178 ? 9.627 17.388 -21.363 1.00 91.06 178 ASP A N 1
ATOM 1450 C CA . ASP A 1 178 ? 9.631 18.708 -21.970 1.00 91.06 178 ASP A CA 1
ATOM 1451 C C . ASP A 1 178 ? 11.055 19.303 -22.056 1.00 91.06 178 ASP A C 1
ATOM 1453 O O . ASP A 1 178 ? 11.873 19.161 -21.139 1.00 91.06 178 ASP A O 1
ATOM 1457 N N . ASP A 1 179 ? 11.369 19.918 -23.197 1.00 91.25 179 ASP A N 1
ATOM 1458 C CA . ASP A 1 179 ? 12.717 20.399 -23.505 1.00 91.25 179 ASP A CA 1
ATOM 1459 C C . ASP A 1 179 ? 13.085 21.641 -22.667 1.00 91.25 179 ASP A C 1
ATOM 1461 O O . ASP A 1 179 ? 14.246 21.786 -22.266 1.00 91.25 179 ASP A O 1
ATOM 1465 N N . GLU A 1 180 ? 12.103 22.483 -22.323 1.00 93.12 180 GLU A N 1
ATOM 1466 C CA . GLU A 1 180 ? 12.283 23.631 -21.430 1.00 93.12 180 GLU A CA 1
ATOM 1467 C C . GLU A 1 180 ? 12.605 23.154 -20.011 1.00 93.12 180 GLU A C 1
ATOM 1469 O O . GLU A 1 180 ? 13.612 23.572 -19.432 1.00 93.12 180 GLU A O 1
ATOM 1474 N N . PHE A 1 181 ? 11.852 22.177 -19.498 1.00 91.94 181 PHE A N 1
ATOM 1475 C CA . PHE A 1 181 ? 12.133 21.571 -18.195 1.00 91.94 181 PHE A CA 1
ATOM 1476 C C . PHE A 1 181 ? 13.515 20.898 -18.147 1.00 91.94 181 PHE A C 1
ATOM 1478 O O . PHE A 1 181 ? 14.254 21.050 -17.172 1.00 91.94 181 PHE A O 1
ATOM 1485 N N . LYS A 1 182 ? 13.927 20.184 -19.206 1.00 91.31 182 LYS A N 1
ATOM 1486 C CA . LYS A 1 182 ? 15.285 19.606 -19.287 1.00 91.31 182 LYS A CA 1
ATOM 1487 C C . LYS A 1 182 ? 16.363 20.683 -19.212 1.00 91.31 182 LYS A C 1
ATOM 1489 O O . LYS A 1 182 ? 17.363 20.492 -18.516 1.00 91.31 182 LYS A O 1
ATOM 1494 N N . LYS A 1 183 ? 16.178 21.802 -19.920 1.00 91.31 183 LYS A N 1
ATOM 1495 C CA . LYS A 1 183 ? 17.106 22.938 -19.881 1.00 91.31 183 LYS A CA 1
ATOM 1496 C C . LYS A 1 183 ? 17.167 23.537 -18.479 1.00 91.31 183 LYS A C 1
ATOM 1498 O O . LYS A 1 183 ? 18.265 23.699 -17.953 1.00 91.31 183 LYS A O 1
ATOM 1503 N N . GLU A 1 184 ? 16.014 23.779 -17.861 1.00 91.75 184 GLU A N 1
ATOM 1504 C CA . GLU A 1 184 ? 15.896 24.306 -16.500 1.00 91.75 184 GLU A CA 1
ATOM 1505 C C . GLU A 1 184 ? 16.645 23.429 -15.484 1.00 91.75 184 GLU A C 1
ATOM 1507 O O . GLU A 1 184 ? 17.472 23.916 -14.713 1.00 91.75 184 GLU A O 1
ATOM 1512 N N . VAL A 1 185 ? 16.428 22.112 -15.517 1.00 89.94 185 VAL A N 1
ATOM 1513 C CA . VAL A 1 185 ? 17.077 21.161 -14.602 1.00 89.94 185 VAL A CA 1
ATOM 1514 C C . VAL A 1 185 ? 18.594 21.098 -14.813 1.00 89.94 185 VAL A C 1
ATOM 1516 O O . VAL A 1 185 ? 19.336 20.914 -13.848 1.00 89.94 185 VAL A O 1
ATOM 1519 N N . ARG A 1 186 ? 19.078 21.248 -16.053 1.00 87.94 186 ARG A N 1
ATOM 1520 C CA . ARG A 1 186 ? 20.516 21.202 -16.382 1.00 87.94 186 ARG A CA 1
ATOM 1521 C C . ARG A 1 186 ? 21.291 22.422 -15.885 1.00 87.94 186 ARG A C 1
ATOM 1523 O O . ARG A 1 186 ? 22.461 22.266 -15.556 1.00 87.94 186 ARG A O 1
ATOM 1530 N N . ILE A 1 187 ? 20.656 23.594 -15.833 1.00 91.12 187 ILE A N 1
ATOM 1531 C CA . ILE A 1 187 ? 21.286 24.844 -15.365 1.00 91.12 187 ILE A CA 1
ATOM 1532 C C . ILE A 1 187 ? 21.104 25.096 -13.859 1.00 91.12 187 ILE A C 1
ATOM 1534 O O . ILE A 1 187 ? 21.702 26.023 -13.320 1.00 91.12 187 ILE A O 1
ATOM 1538 N N . SER A 1 188 ? 20.264 24.303 -13.187 1.00 88.88 188 SER A N 1
ATOM 1539 C CA . SER A 1 188 ? 19.971 24.438 -11.754 1.00 88.88 188 SER A CA 1
ATOM 1540 C C . SER A 1 188 ? 21.141 23.955 -10.881 1.00 88.88 188 SER A C 1
ATOM 1542 O O . SER A 1 188 ? 21.927 23.102 -11.302 1.00 88.88 188 SER A O 1
ATOM 1544 N N . SER A 1 189 ? 21.229 24.441 -9.634 1.00 88.56 189 SER A N 1
ATOM 1545 C CA . SER A 1 189 ? 22.161 23.880 -8.640 1.00 88.56 189 SER A CA 1
ATOM 1546 C C . SER A 1 189 ? 21.862 22.399 -8.379 1.00 88.56 189 SER A C 1
ATOM 1548 O O . SER A 1 189 ? 20.783 21.907 -8.710 1.00 88.56 189 SER A O 1
ATOM 1550 N N . ILE A 1 190 ? 22.793 21.664 -7.766 1.00 81.06 190 ILE A N 1
ATOM 1551 C CA . ILE A 1 190 ? 22.610 20.230 -7.481 1.00 81.06 190 ILE A CA 1
ATOM 1552 C C . ILE A 1 190 ? 21.376 19.994 -6.599 1.00 81.06 190 ILE A C 1
ATOM 1554 O O . ILE A 1 190 ? 20.595 19.077 -6.865 1.00 81.06 190 ILE A O 1
ATOM 1558 N N . GLU A 1 191 ? 21.174 20.820 -5.572 1.00 78.75 191 GLU A N 1
ATOM 1559 C CA . GLU A 1 191 ? 20.028 20.718 -4.668 1.00 78.75 191 GLU A CA 1
ATOM 1560 C C . GLU A 1 191 ? 18.712 20.965 -5.409 1.00 78.75 191 GLU A C 1
ATOM 1562 O O . GLU A 1 191 ? 17.783 20.160 -5.299 1.00 78.75 191 GLU A O 1
ATOM 1567 N N . ASP A 1 192 ? 18.648 22.036 -6.202 1.00 85.19 192 ASP A N 1
ATOM 1568 C CA . ASP A 1 192 ? 17.442 22.423 -6.935 1.00 85.19 192 ASP A CA 1
ATOM 1569 C C . ASP A 1 192 ? 17.126 21.430 -8.068 1.00 85.19 192 ASP A C 1
ATOM 1571 O O . ASP A 1 192 ? 15.988 20.987 -8.230 1.00 85.19 192 ASP A O 1
ATOM 1575 N N . LYS A 1 193 ? 18.156 20.945 -8.771 1.00 84.69 193 LYS A N 1
ATOM 1576 C CA . LYS A 1 193 ? 18.062 19.834 -9.729 1.00 84.69 193 LYS A CA 1
ATOM 1577 C C . LYS A 1 193 ? 17.451 18.591 -9.082 1.00 84.69 193 LYS A C 1
ATOM 1579 O O . LYS A 1 193 ? 16.506 18.015 -9.627 1.00 84.69 193 LYS A O 1
ATOM 1584 N N . ASN A 1 194 ? 17.966 18.170 -7.926 1.00 79.56 194 ASN A N 1
ATOM 1585 C CA . ASN A 1 194 ? 17.472 16.989 -7.214 1.00 79.56 194 ASN A CA 1
ATOM 1586 C C . ASN A 1 194 ? 16.022 17.165 -6.754 1.00 79.56 194 ASN A C 1
ATOM 1588 O O . ASN A 1 194 ? 15.220 16.235 -6.866 1.00 79.56 194 ASN A O 1
ATOM 1592 N N . TYR A 1 195 ? 15.671 18.355 -6.269 1.00 80.25 195 TYR A N 1
ATOM 1593 C CA . TYR A 1 195 ? 14.306 18.688 -5.886 1.00 80.25 195 TYR A CA 1
ATOM 1594 C C . TYR A 1 195 ? 13.349 18.616 -7.085 1.00 80.25 195 TYR A C 1
ATOM 1596 O O . TYR A 1 195 ? 12.354 17.889 -7.030 1.00 80.25 195 TYR A O 1
ATOM 1604 N N . LYS A 1 196 ? 13.675 19.279 -8.203 1.00 86.44 196 LYS A N 1
ATOM 1605 C CA . LYS A 1 196 ? 12.863 19.283 -9.433 1.00 86.44 196 LYS A CA 1
ATOM 1606 C C . LYS A 1 196 ? 12.656 17.881 -10.002 1.00 86.44 196 LYS A C 1
ATOM 1608 O O . LYS A 1 196 ? 11.519 17.495 -10.281 1.00 86.44 196 LYS A O 1
ATOM 1613 N N . ILE A 1 197 ? 13.726 17.088 -10.110 1.00 83.19 197 ILE A N 1
ATOM 1614 C CA . ILE A 1 197 ? 13.648 15.683 -10.547 1.00 83.19 197 ILE A CA 1
ATOM 1615 C C . ILE A 1 197 ? 12.788 14.865 -9.574 1.00 83.19 197 ILE A C 1
ATOM 1617 O O . ILE A 1 197 ? 11.942 14.082 -10.008 1.00 83.19 197 ILE A O 1
ATOM 1621 N N . GLY A 1 198 ? 12.958 15.060 -8.263 1.00 79.38 198 GLY A N 1
ATOM 1622 C CA . GLY A 1 198 ? 12.173 14.383 -7.232 1.00 79.38 198 GLY A CA 1
ATOM 1623 C C . GLY A 1 198 ? 10.673 14.675 -7.335 1.00 79.38 198 GLY A C 1
ATOM 1624 O O . GLY A 1 198 ? 9.860 13.750 -7.291 1.00 79.38 198 GLY A O 1
ATOM 1625 N N . ILE A 1 199 ? 10.297 15.940 -7.541 1.00 81.94 199 ILE A N 1
ATOM 1626 C CA . ILE A 1 199 ? 8.901 16.356 -7.731 1.00 81.94 199 ILE A CA 1
ATOM 1627 C C . ILE A 1 199 ? 8.328 15.805 -9.037 1.00 81.94 199 ILE A C 1
ATOM 1629 O O . ILE A 1 199 ? 7.216 15.272 -9.027 1.00 81.94 199 ILE A O 1
ATOM 1633 N N . TYR A 1 200 ? 9.070 15.878 -10.146 1.00 84.81 200 TYR A N 1
ATOM 1634 C CA . TYR A 1 200 ? 8.653 15.251 -11.402 1.00 84.81 200 TYR A CA 1
ATOM 1635 C C . TYR A 1 200 ? 8.425 13.743 -11.201 1.00 84.81 200 TYR A C 1
ATOM 1637 O O . TYR A 1 200 ? 7.413 13.205 -11.649 1.00 84.81 200 TYR A O 1
ATOM 1645 N N . SER A 1 201 ? 9.300 13.073 -10.440 1.00 82.44 201 SER A N 1
ATOM 1646 C CA . SER A 1 201 ? 9.185 11.640 -10.118 1.00 82.44 201 SER A CA 1
ATOM 1647 C C . SER A 1 201 ? 7.911 11.319 -9.389 1.00 82.44 201 SER A C 1
ATOM 1649 O O . SER A 1 201 ? 7.201 10.384 -9.752 1.00 82.44 201 SER A O 1
ATOM 1651 N N . LEU A 1 202 ? 7.605 12.122 -8.377 1.00 80.44 202 LEU A N 1
ATOM 1652 C CA . LEU A 1 202 ? 6.409 11.953 -7.579 1.00 80.44 202 LEU A CA 1
ATOM 1653 C C . LEU A 1 202 ? 5.148 12.155 -8.426 1.00 80.44 202 LEU A C 1
ATOM 1655 O O . LEU A 1 202 ? 4.228 11.346 -8.336 1.00 80.44 202 LEU A O 1
ATOM 1659 N N . LYS A 1 203 ? 5.122 13.183 -9.286 1.00 84.75 203 LYS A N 1
ATOM 1660 C CA . LYS A 1 203 ? 4.010 13.428 -10.217 1.00 84.75 203 LYS A CA 1
ATOM 1661 C C . LYS A 1 203 ? 3.816 12.251 -11.171 1.00 84.75 203 LYS A C 1
ATOM 1663 O O . LYS A 1 203 ? 2.712 11.716 -11.244 1.00 84.75 203 LYS A O 1
ATOM 1668 N N . HIS A 1 204 ? 4.886 11.804 -11.835 1.00 85.12 204 HIS A N 1
ATOM 1669 C CA . HIS A 1 204 ? 4.859 10.631 -12.715 1.00 85.12 204 HIS A CA 1
ATOM 1670 C C . HIS A 1 204 ? 4.364 9.387 -11.974 1.00 8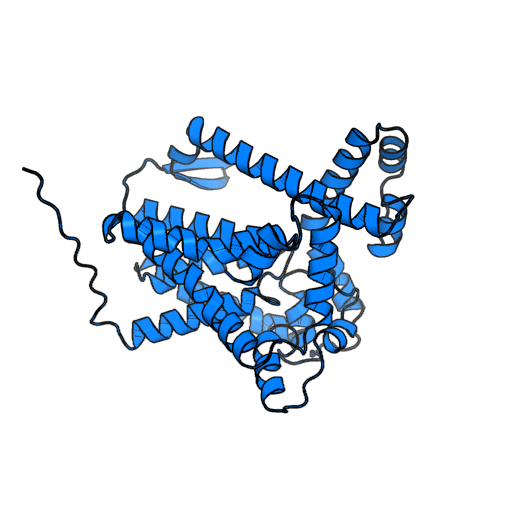5.12 204 HIS A C 1
ATOM 1672 O O . HIS A 1 204 ? 3.516 8.656 -12.477 1.00 85.12 204 HIS A O 1
ATOM 1678 N N . TYR A 1 205 ? 4.807 9.179 -10.733 1.00 83.81 205 TYR A N 1
ATOM 1679 C CA . TYR A 1 205 ? 4.404 8.033 -9.920 1.00 83.81 205 TYR A CA 1
ATOM 1680 C C . TYR A 1 205 ? 2.884 7.946 -9.697 1.00 83.81 205 TYR A C 1
ATOM 1682 O O . TYR A 1 205 ? 2.342 6.845 -9.680 1.00 83.81 205 TYR A O 1
ATOM 1690 N N . PHE A 1 206 ? 2.167 9.066 -9.589 1.00 85.31 206 PHE A N 1
ATOM 1691 C CA . PHE A 1 206 ? 0.706 9.044 -9.427 1.00 85.31 206 PHE A CA 1
ATOM 1692 C C . PHE A 1 206 ? -0.073 8.817 -10.727 1.00 85.31 206 PHE A C 1
ATOM 1694 O O . PHE A 1 206 ? -1.252 8.485 -10.662 1.00 85.31 206 PHE A O 1
ATOM 1701 N N . VAL A 1 207 ? 0.551 8.972 -11.897 1.00 87.06 207 VAL A N 1
ATOM 1702 C CA . VAL A 1 207 ? -0.145 8.857 -13.193 1.00 87.06 207 VAL A CA 1
ATOM 1703 C C . VAL A 1 207 ? 0.334 7.680 -14.043 1.00 87.06 207 VAL A C 1
ATOM 1705 O O . VAL A 1 207 ? -0.412 7.205 -14.897 1.00 87.06 207 VAL A O 1
ATOM 1708 N N . HIS A 1 208 ? 1.545 7.163 -13.802 1.00 88.94 208 HIS A N 1
ATOM 1709 C CA . HIS A 1 208 ? 2.164 6.140 -14.652 1.00 88.94 208 HIS A CA 1
ATOM 1710 C C . HIS A 1 208 ? 1.329 4.864 -14.766 1.00 88.94 208 HIS A C 1
ATOM 1712 O O . HIS A 1 208 ? 1.282 4.275 -15.843 1.00 88.94 208 HIS A O 1
ATOM 1718 N N . GLY A 1 209 ? 0.643 4.461 -13.690 1.00 91.06 209 GLY A N 1
ATOM 1719 C CA . GLY A 1 209 ? -0.073 3.189 -13.636 1.00 91.06 209 GLY A CA 1
ATOM 1720 C C . GLY A 1 209 ? -1.085 3.017 -14.770 1.00 91.06 209 GLY A C 1
ATOM 1721 O O . GLY A 1 209 ? -1.208 1.913 -15.298 1.00 91.06 209 GLY A O 1
ATOM 1722 N N . VAL A 1 210 ? -1.756 4.098 -15.188 1.00 90.94 210 VAL A N 1
ATOM 1723 C CA . VAL A 1 210 ? -2.750 4.083 -16.276 1.00 90.94 210 VAL A CA 1
ATOM 1724 C C . VAL A 1 210 ? -2.089 3.816 -17.628 1.00 90.94 210 VAL A C 1
ATOM 1726 O O . VAL A 1 210 ? -2.502 2.915 -18.354 1.00 90.94 210 VAL A O 1
ATOM 1729 N N . PHE A 1 211 ? -1.035 4.560 -17.965 1.00 90.56 211 PHE A N 1
ATOM 1730 C CA . PHE A 1 211 ? -0.348 4.401 -19.250 1.00 90.56 211 PHE A CA 1
ATOM 1731 C C . PHE A 1 211 ? 0.418 3.079 -19.332 1.00 90.56 211 PHE A C 1
ATOM 1733 O O . PHE A 1 211 ? 0.456 2.452 -20.389 1.00 90.56 211 PHE A O 1
ATOM 1740 N N . GLU A 1 212 ? 1.007 2.630 -18.221 1.00 91.81 212 GLU A N 1
ATOM 1741 C CA . GLU A 1 212 ? 1.683 1.332 -18.164 1.00 91.81 212 GLU A CA 1
ATOM 1742 C C . GLU A 1 212 ? 0.672 0.172 -18.229 1.00 91.81 212 GLU A C 1
ATOM 1744 O O . GLU A 1 212 ? 0.980 -0.854 -18.826 1.00 91.81 212 GLU A O 1
ATOM 1749 N N . TYR A 1 213 ? -0.561 0.340 -17.727 1.00 92.44 213 TYR A N 1
ATOM 1750 C CA . TYR A 1 213 ? -1.645 -0.622 -17.963 1.00 92.44 213 TYR A CA 1
ATOM 1751 C C . TYR A 1 213 ? -2.014 -0.723 -19.450 1.00 92.44 213 TYR A C 1
ATOM 1753 O O . TYR A 1 213 ? -2.080 -1.825 -19.984 1.00 92.44 213 TYR A O 1
ATOM 1761 N N . ILE A 1 214 ? -2.186 0.406 -20.146 1.00 92.00 214 ILE A N 1
ATOM 1762 C CA . ILE A 1 214 ? -2.487 0.407 -21.590 1.00 92.00 214 ILE A CA 1
ATOM 1763 C C . ILE A 1 214 ? -1.364 -0.282 -22.379 1.00 92.00 214 ILE A C 1
ATOM 1765 O O . ILE A 1 214 ? -1.621 -1.113 -23.247 1.00 92.00 214 ILE A O 1
ATOM 1769 N N . ARG A 1 215 ? -0.103 0.023 -22.055 1.00 92.31 215 ARG A N 1
ATOM 1770 C CA . ARG A 1 215 ? 1.058 -0.622 -22.687 1.00 92.31 215 ARG A CA 1
ATOM 1771 C C . ARG A 1 215 ? 1.118 -2.114 -22.410 1.00 92.31 215 ARG A C 1
ATOM 1773 O O . ARG A 1 215 ? 1.472 -2.859 -23.312 1.00 92.31 215 ARG A O 1
ATOM 1780 N N . LEU A 1 216 ? 0.779 -2.538 -21.194 1.00 92.19 216 LEU A N 1
ATOM 1781 C CA . LEU A 1 216 ? 0.684 -3.948 -20.838 1.00 92.19 216 LEU A CA 1
ATOM 1782 C C . LEU A 1 216 ? -0.378 -4.650 -21.688 1.00 92.19 216 LEU A C 1
ATOM 1784 O O . LEU A 1 216 ? -0.061 -5.647 -22.320 1.00 92.19 216 LEU A O 1
ATOM 1788 N N . VAL A 1 217 ? -1.596 -4.110 -21.768 1.00 92.06 217 VAL A N 1
ATOM 1789 C CA . VAL A 1 217 ? -2.675 -4.694 -22.585 1.00 92.06 217 VAL A CA 1
ATOM 1790 C C . VAL A 1 217 ? -2.254 -4.828 -24.051 1.00 92.06 217 VAL A C 1
ATOM 1792 O O . VAL A 1 217 ? -2.471 -5.877 -24.642 1.00 92.06 217 VAL A O 1
ATOM 1795 N N . ASN A 1 218 ? -1.589 -3.811 -24.608 1.00 92.06 218 ASN A N 1
ATOM 1796 C CA . ASN A 1 218 ? -1.105 -3.827 -25.994 1.00 92.06 218 ASN A CA 1
ATOM 1797 C C . ASN A 1 218 ? 0.144 -4.700 -26.213 1.00 92.06 218 ASN A C 1
ATOM 1799 O O . ASN A 1 218 ? 0.497 -4.989 -27.352 1.00 92.06 218 ASN A O 1
ATOM 1803 N N . HIS A 1 219 ? 0.862 -5.051 -25.145 1.00 91.94 219 HIS A N 1
ATOM 1804 C CA . HIS A 1 219 ? 2.040 -5.915 -25.200 1.00 91.94 219 HIS A CA 1
ATOM 1805 C C . HIS A 1 219 ? 1.666 -7.397 -25.201 1.00 91.94 219 HIS A C 1
ATOM 1807 O O . HIS A 1 219 ? 2.372 -8.200 -25.807 1.00 91.94 219 HIS A O 1
ATOM 1813 N N . LEU A 1 220 ? 0.588 -7.748 -24.501 1.00 91.75 220 LEU A N 1
ATOM 1814 C CA . LEU A 1 220 ? 0.132 -9.120 -24.347 1.00 91.75 220 LEU A CA 1
ATOM 1815 C C . LEU A 1 220 ? -0.596 -9.599 -25.607 1.00 91.75 220 LEU A C 1
ATOM 1817 O O . LEU A 1 220 ? -1.541 -8.969 -26.072 1.00 91.75 220 LEU A O 1
ATOM 1821 N N . ASP A 1 221 ? -0.171 -10.745 -26.132 1.00 86.62 221 ASP A N 1
ATOM 1822 C CA . ASP A 1 221 ? -0.770 -11.410 -27.292 1.00 86.62 221 ASP A CA 1
ATOM 1823 C C . ASP A 1 221 ? -2.072 -12.157 -26.955 1.00 86.62 221 ASP A C 1
ATOM 1825 O O . ASP A 1 221 ? -2.904 -12.390 -27.833 1.00 86.62 221 ASP A O 1
ATOM 1829 N N . LYS A 1 222 ? -2.286 -12.509 -25.681 1.00 85.38 222 LYS A N 1
ATOM 1830 C CA . LYS A 1 222 ? -3.483 -13.213 -25.208 1.00 85.38 222 LYS A CA 1
ATOM 1831 C C . LYS A 1 222 ? -4.415 -12.286 -24.446 1.00 85.38 222 LYS A C 1
ATOM 1833 O O . LYS A 1 222 ? -4.008 -11.536 -23.561 1.00 85.38 222 LYS A O 1
ATOM 1838 N N . THR A 1 223 ? -5.706 -12.440 -24.718 1.00 82.62 223 THR A N 1
ATOM 1839 C CA . THR A 1 223 ? -6.785 -11.672 -24.081 1.00 82.62 223 THR A CA 1
ATOM 1840 C C . THR A 1 223 ? -7.517 -12.442 -22.983 1.00 82.62 223 THR A C 1
ATOM 1842 O O . THR A 1 223 ? -8.348 -11.859 -22.293 1.00 82.62 223 THR A O 1
ATOM 1845 N N . THR A 1 224 ? -7.221 -13.731 -22.782 1.00 82.25 224 THR A N 1
ATOM 1846 C CA . THR A 1 224 ? -7.905 -14.610 -21.807 1.00 82.25 224 THR A CA 1
ATOM 1847 C C . THR A 1 224 ? -7.095 -14.886 -20.535 1.00 82.25 224 THR A C 1
ATOM 1849 O O . THR A 1 224 ? -7.539 -15.662 -19.693 1.00 82.25 224 THR A O 1
ATOM 1852 N N . GLY A 1 225 ? -5.934 -14.242 -20.377 1.00 81.44 225 GLY A N 1
ATOM 1853 C CA . GLY A 1 225 ? -5.037 -14.420 -19.231 1.00 81.44 225 GLY A CA 1
ATOM 1854 C C . GLY A 1 225 ? -3.957 -15.488 -19.444 1.00 81.44 225 GLY A C 1
ATOM 1855 O O . GLY A 1 225 ? -4.079 -16.370 -20.295 1.00 81.44 225 GLY A O 1
ATOM 1856 N N . TYR A 1 226 ? -2.870 -15.378 -18.679 1.00 87.12 226 TYR A N 1
ATOM 1857 C CA . TYR A 1 226 ? -1.676 -16.233 -18.763 1.00 87.12 226 TYR A CA 1
ATOM 1858 C C . TYR A 1 226 ? -1.524 -17.152 -17.555 1.00 87.12 226 TYR A C 1
ATOM 1860 O O . TYR A 1 226 ? -1.032 -18.270 -17.695 1.00 87.12 226 TYR A O 1
ATOM 1868 N N . TYR A 1 227 ? -1.907 -16.668 -16.373 1.00 91.12 227 TYR A N 1
ATOM 1869 C CA . TYR A 1 227 ? -1.478 -17.258 -15.104 1.00 91.12 227 TYR A CA 1
ATOM 1870 C C . TYR A 1 227 ? -2.623 -17.565 -14.129 1.00 91.12 227 TYR A C 1
ATOM 1872 O O . TYR A 1 227 ? -2.382 -18.195 -13.102 1.00 91.12 227 TYR A O 1
ATOM 1880 N N . TYR A 1 228 ? -3.867 -17.198 -14.457 1.00 90.50 228 TYR A N 1
ATOM 1881 C CA . TYR A 1 228 ? -5.093 -17.601 -13.752 1.00 90.50 228 TYR A CA 1
ATOM 1882 C C . TYR A 1 228 ? -5.070 -17.388 -12.227 1.00 90.50 228 TYR A C 1
ATOM 1884 O O . TYR A 1 228 ? -5.639 -18.164 -11.461 1.00 90.50 228 TYR A O 1
ATOM 1892 N N . GLY A 1 229 ? -4.418 -16.317 -11.780 1.00 90.12 229 GLY A N 1
ATOM 1893 C CA . GLY A 1 229 ? -4.319 -15.890 -10.384 1.00 90.12 229 GLY A CA 1
ATOM 1894 C C . GLY A 1 229 ? -2.927 -16.097 -9.796 1.00 90.12 229 GLY A C 1
ATOM 1895 O O . GLY A 1 229 ? -2.630 -15.565 -8.728 1.00 90.12 229 GLY A O 1
ATOM 1896 N N . LEU A 1 230 ? -2.061 -16.855 -10.470 1.00 90.75 230 LEU A N 1
ATOM 1897 C CA . LEU A 1 230 ? -0.718 -17.141 -9.985 1.00 90.75 230 LEU A CA 1
ATOM 1898 C C . LEU A 1 230 ? 0.170 -15.887 -9.938 1.00 90.75 230 LEU A C 1
ATOM 1900 O O . LEU A 1 230 ? 1.061 -15.830 -9.091 1.00 90.75 230 LEU A O 1
ATOM 1904 N N . TYR A 1 231 ? -0.064 -14.885 -10.793 1.00 91.19 231 TYR A N 1
ATOM 1905 C CA . TYR A 1 231 ? 0.699 -13.636 -10.775 1.00 91.19 231 TYR A CA 1
ATOM 1906 C C . TYR A 1 231 ? 0.323 -12.760 -9.570 1.00 91.19 231 TYR A C 1
ATOM 1908 O O . TYR A 1 231 ? 1.188 -12.412 -8.763 1.00 91.19 231 TYR A O 1
ATOM 1916 N N . GLU A 1 232 ? -0.963 -12.442 -9.413 1.00 89.56 232 GLU A N 1
ATOM 1917 C CA . GLU A 1 232 ? -1.502 -11.591 -8.345 1.00 89.56 232 GLU A CA 1
ATOM 1918 C C . GLU A 1 232 ? -1.291 -12.217 -6.964 1.00 89.56 232 GLU A C 1
ATOM 1920 O O . GLU A 1 232 ? -0.837 -11.570 -6.016 1.00 89.56 232 GLU A O 1
ATOM 1925 N N . PHE A 1 233 ? -1.569 -13.516 -6.866 1.00 87.69 233 PHE A N 1
ATOM 1926 C CA . PHE A 1 233 ? -1.580 -14.275 -5.622 1.00 87.69 233 PHE A CA 1
ATOM 1927 C C . PHE A 1 233 ? -0.329 -15.146 -5.454 1.00 87.69 233 PHE A C 1
ATOM 1929 O O . PHE A 1 233 ? -0.336 -16.107 -4.679 1.00 87.69 233 PHE A O 1
ATOM 1936 N N . TYR A 1 234 ? 0.780 -14.784 -6.114 1.00 86.50 234 TYR A N 1
ATOM 1937 C CA . TYR A 1 234 ? 2.042 -15.535 -6.072 1.00 86.50 234 TYR A CA 1
ATOM 1938 C C . TYR A 1 234 ? 2.528 -15.837 -4.649 1.00 86.50 234 TYR A C 1
ATOM 1940 O O . TYR A 1 234 ? 3.132 -16.876 -4.394 1.00 86.50 234 TYR A O 1
ATOM 1948 N N . VAL A 1 235 ? 2.240 -14.949 -3.696 1.00 81.94 235 VAL A N 1
ATOM 1949 C CA . VAL A 1 235 ? 2.549 -15.144 -2.274 1.00 81.94 235 VAL A CA 1
ATOM 1950 C C . VAL A 1 235 ? 2.027 -16.483 -1.740 1.00 81.94 235 VAL A C 1
ATOM 1952 O O . VAL A 1 235 ? 2.754 -17.184 -1.037 1.00 81.94 235 VAL A O 1
ATOM 1955 N N . PHE A 1 236 ? 0.805 -16.867 -2.103 1.00 81.50 236 PHE A N 1
ATOM 1956 C CA . PHE A 1 236 ? 0.217 -18.137 -1.681 1.00 81.50 236 PHE A CA 1
ATOM 1957 C C . PHE A 1 236 ? 0.842 -19.312 -2.428 1.00 81.50 236 PHE A C 1
ATOM 1959 O O . PHE A 1 236 ? 1.104 -20.356 -1.840 1.00 81.50 236 PHE A O 1
ATOM 1966 N N . ALA A 1 237 ? 1.161 -19.125 -3.707 1.00 82.06 237 ALA A N 1
ATOM 1967 C CA . ALA A 1 237 ? 1.825 -20.139 -4.512 1.00 82.06 237 ALA A CA 1
ATOM 1968 C C . ALA A 1 237 ? 3.248 -20.447 -4.006 1.00 82.06 237 ALA A C 1
ATOM 1970 O O . ALA A 1 237 ? 3.658 -21.605 -3.946 1.00 82.06 237 ALA A O 1
ATOM 1971 N N . LYS A 1 238 ? 3.992 -19.426 -3.554 1.00 78.81 238 LYS A N 1
ATOM 1972 C CA . LYS A 1 238 ? 5.344 -19.580 -2.993 1.00 78.81 238 LYS A CA 1
ATOM 1973 C C . LYS A 1 238 ? 5.367 -20.498 -1.766 1.00 78.81 238 LYS A C 1
ATOM 1975 O O . LYS A 1 238 ? 6.365 -21.182 -1.563 1.00 78.81 238 LYS A O 1
ATOM 1980 N N . PHE A 1 239 ? 4.285 -20.566 -0.985 1.00 78.94 239 PHE A N 1
ATOM 1981 C CA . PHE A 1 239 ? 4.171 -21.505 0.136 1.00 78.94 239 PHE A CA 1
ATOM 1982 C C . PHE A 1 239 ? 4.301 -22.962 -0.329 1.00 78.94 239 PHE A C 1
ATOM 1984 O O . PHE A 1 239 ? 5.057 -23.731 0.258 1.00 78.94 239 PHE A O 1
ATOM 1991 N N . PHE A 1 240 ? 3.645 -23.324 -1.433 1.00 82.69 240 PHE A N 1
ATOM 1992 C CA . PHE A 1 240 ? 3.678 -24.685 -1.973 1.00 82.69 240 PHE A CA 1
ATOM 1993 C C . PHE A 1 240 ? 5.046 -25.085 -2.541 1.00 82.69 240 PHE A C 1
ATOM 1995 O O . PHE A 1 240 ? 5.379 -26.269 -2.538 1.00 82.69 240 PHE A O 1
ATOM 2002 N N . LYS A 1 241 ? 5.891 -24.121 -2.938 1.00 80.31 241 LYS A N 1
ATOM 2003 C CA . LYS A 1 241 ? 7.279 -24.410 -3.346 1.00 80.31 241 LYS A CA 1
ATOM 2004 C C . LYS A 1 241 ? 8.105 -25.049 -2.236 1.00 80.31 241 LYS A C 1
ATOM 2006 O O . LYS A 1 241 ? 8.957 -25.880 -2.526 1.00 80.31 241 LYS A O 1
ATOM 2011 N N . VAL A 1 242 ? 7.845 -24.689 -0.975 1.00 75.00 242 VAL A N 1
ATOM 2012 C CA . VAL A 1 242 ? 8.526 -25.294 0.186 1.00 75.00 242 VAL A CA 1
ATOM 2013 C C . VAL A 1 242 ? 8.236 -26.794 0.278 1.00 75.00 242 VAL A C 1
ATOM 2015 O O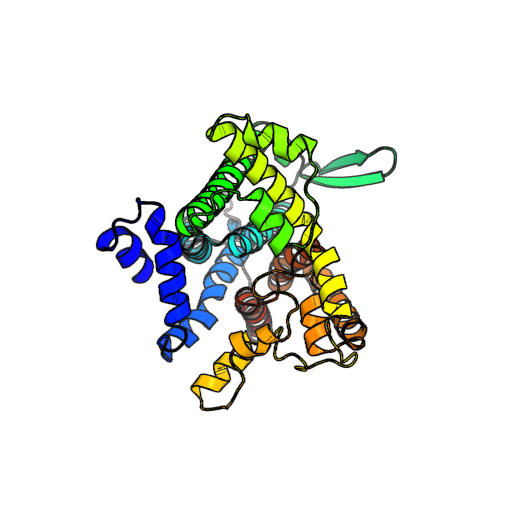 . VAL A 1 242 ? 9.075 -27.550 0.752 1.00 75.00 242 VAL A O 1
ATOM 2018 N N . PHE A 1 243 ? 7.082 -27.231 -0.228 1.00 81.69 243 PHE A N 1
ATOM 2019 C CA . PHE A 1 243 ? 6.669 -28.635 -0.281 1.00 81.69 243 PHE A CA 1
ATOM 2020 C C . PHE A 1 243 ? 7.044 -29.322 -1.604 1.00 81.69 243 PHE A C 1
ATOM 2022 O O . PHE A 1 243 ? 6.529 -30.393 -1.906 1.00 81.69 243 PHE A O 1
ATOM 2029 N N . GLY A 1 244 ? 7.917 -28.713 -2.414 1.00 83.00 244 GLY A N 1
ATOM 2030 C CA . GLY A 1 244 ? 8.406 -29.298 -3.665 1.00 83.00 244 GLY A CA 1
ATOM 2031 C C . GLY A 1 244 ? 7.481 -29.126 -4.873 1.00 83.00 244 GLY A C 1
ATOM 2032 O O . GLY A 1 244 ? 7.772 -29.674 -5.935 1.00 83.00 244 GLY A O 1
ATOM 2033 N N . VAL A 1 245 ? 6.390 -28.354 -4.763 1.00 87.25 245 VAL A N 1
ATOM 2034 C CA . VAL A 1 245 ? 5.518 -28.077 -5.915 1.00 87.25 245 VAL A CA 1
ATOM 2035 C C . VAL A 1 245 ? 6.252 -27.177 -6.912 1.00 87.25 245 VAL A C 1
ATOM 2037 O O . VAL A 1 245 ? 6.703 -26.079 -6.570 1.00 87.25 245 VAL A O 1
ATOM 2040 N N . GLN A 1 246 ? 6.354 -27.634 -8.161 1.00 87.81 246 GLN A N 1
ATOM 2041 C CA . GLN A 1 246 ? 6.994 -26.887 -9.241 1.00 87.81 246 GLN A CA 1
ATOM 2042 C C . GLN A 1 246 ? 6.099 -25.730 -9.687 1.00 87.81 246 GLN A C 1
ATOM 2044 O O . GLN A 1 246 ? 5.090 -25.915 -10.360 1.00 87.81 246 GLN A O 1
ATOM 2049 N N . ILE A 1 247 ? 6.472 -24.518 -9.287 1.00 86.62 247 ILE A N 1
ATOM 2050 C CA . ILE A 1 247 ? 5.764 -23.283 -9.624 1.00 86.62 247 ILE A CA 1
ATOM 2051 C C . ILE A 1 247 ? 6.795 -22.315 -10.231 1.00 86.62 247 ILE A C 1
ATOM 2053 O O . ILE A 1 247 ? 7.901 -22.212 -9.686 1.00 86.62 247 ILE A O 1
ATOM 2057 N N . PRO A 1 248 ? 6.479 -21.578 -11.313 1.00 86.88 248 PRO A N 1
ATOM 2058 C CA . PRO A 1 248 ? 7.364 -20.551 -11.871 1.00 86.88 248 PRO A CA 1
ATOM 2059 C C . PRO A 1 248 ? 7.855 -19.567 -10.804 1.00 86.88 248 PRO A C 1
ATOM 2061 O O . PRO A 1 248 ? 7.170 -19.329 -9.808 1.00 86.88 248 PRO A O 1
ATOM 2064 N N . SER A 1 249 ? 9.064 -19.019 -10.921 1.00 84.25 249 SER A N 1
ATOM 2065 C CA . SER A 1 249 ? 9.500 -17.948 -10.014 1.00 84.25 249 SER A CA 1
ATOM 2066 C C . SER A 1 249 ? 8.722 -16.659 -10.280 1.00 84.25 249 SER A C 1
ATOM 2068 O O . SER A 1 249 ? 8.203 -16.455 -11.374 1.00 84.25 249 SER A O 1
ATOM 2070 N N . PHE A 1 250 ? 8.655 -15.751 -9.300 1.00 82.06 250 PHE A N 1
ATOM 2071 C CA . PHE A 1 250 ? 8.054 -14.438 -9.554 1.00 82.06 250 PHE A CA 1
ATOM 2072 C C . PHE A 1 250 ? 8.797 -13.696 -10.668 1.00 82.06 250 PHE A C 1
ATOM 2074 O O . PHE A 1 250 ? 8.184 -12.953 -11.422 1.00 82.06 250 PHE A O 1
ATOM 2081 N N . TYR A 1 251 ? 10.108 -13.914 -10.795 1.00 83.19 251 TYR A N 1
ATOM 2082 C CA . TYR A 1 251 ? 10.898 -13.375 -11.895 1.00 83.19 251 TYR A CA 1
ATOM 2083 C C . TYR A 1 251 ? 10.398 -13.883 -13.256 1.00 83.19 251 TYR A C 1
ATOM 2085 O O . TYR A 1 251 ? 10.203 -13.073 -14.164 1.00 83.19 251 TYR A O 1
ATOM 2093 N N . ASP A 1 252 ? 10.115 -15.184 -13.364 1.00 85.94 252 ASP A N 1
ATOM 2094 C CA . ASP A 1 252 ? 9.566 -15.799 -14.578 1.00 85.94 252 ASP A CA 1
ATOM 2095 C C . ASP A 1 252 ? 8.164 -15.267 -14.871 1.00 85.94 252 ASP A C 1
ATOM 2097 O O . ASP A 1 252 ? 7.887 -14.840 -15.988 1.00 85.94 252 ASP A O 1
ATOM 2101 N N . LEU A 1 253 ? 7.296 -15.186 -13.860 1.00 87.44 253 LEU A N 1
ATOM 2102 C CA . LEU A 1 253 ? 5.956 -14.614 -14.019 1.00 87.44 253 LEU A CA 1
ATOM 2103 C C . LEU A 1 253 ? 6.022 -13.148 -14.464 1.00 87.44 253 LEU A C 1
ATOM 2105 O O . LEU A 1 253 ? 5.288 -12.725 -15.352 1.00 87.44 253 LEU A O 1
ATOM 2109 N N . ASN A 1 254 ? 6.949 -12.370 -13.903 1.00 87.00 254 ASN A N 1
ATOM 2110 C CA . ASN A 1 254 ? 7.148 -10.964 -14.239 1.00 87.00 254 ASN A CA 1
ATOM 2111 C C . ASN A 1 254 ? 7.782 -10.743 -15.616 1.00 87.00 254 ASN A C 1
ATOM 2113 O O . ASN A 1 254 ? 7.797 -9.609 -16.095 1.00 87.00 254 ASN A O 1
ATOM 2117 N N . SER A 1 255 ? 8.274 -11.793 -16.277 1.00 86.81 255 SER A N 1
ATOM 2118 C CA . SER A 1 255 ? 8.789 -11.699 -17.644 1.00 86.81 255 SER A CA 1
ATOM 2119 C C . SER A 1 255 ? 7.713 -11.336 -18.667 1.00 86.81 255 SER A C 1
ATOM 2121 O O . SER A 1 255 ? 8.055 -10.723 -19.672 1.00 86.81 255 SER A O 1
ATOM 2123 N N . ILE A 1 256 ? 6.441 -11.634 -18.373 1.00 87.50 256 ILE A N 1
ATOM 2124 C CA . ILE A 1 256 ? 5.305 -11.272 -19.230 1.00 87.50 256 ILE A CA 1
ATOM 2125 C C . ILE A 1 256 ? 4.912 -9.794 -19.100 1.00 87.50 256 ILE A C 1
ATOM 2127 O O . ILE A 1 256 ? 4.168 -9.259 -19.919 1.00 87.50 256 ILE A O 1
ATOM 2131 N N . SER A 1 257 ? 5.355 -9.122 -18.033 1.00 86.19 257 SER A N 1
ATOM 2132 C CA . SER A 1 257 ? 5.065 -7.702 -17.865 1.00 86.19 257 SER A CA 1
ATOM 2133 C C . SER A 1 257 ? 5.791 -6.896 -18.942 1.00 86.19 257 SER A C 1
ATOM 2135 O O . SER A 1 257 ? 6.957 -7.154 -19.239 1.00 86.19 257 SER A O 1
ATOM 2137 N N . HIS A 1 258 ? 5.135 -5.858 -19.474 1.00 84.75 258 HIS A N 1
ATOM 2138 C CA . HIS A 1 258 ? 5.770 -4.951 -20.440 1.00 84.75 258 HIS A CA 1
ATOM 2139 C C . HIS A 1 258 ? 7.073 -4.346 -19.894 1.00 84.75 258 HIS A C 1
ATOM 2141 O O . HIS A 1 258 ? 8.053 -4.191 -20.623 1.00 84.75 258 HIS A O 1
ATOM 2147 N N . LYS A 1 259 ? 7.094 -4.026 -18.593 1.00 83.94 259 LYS A N 1
ATOM 2148 C CA . LYS A 1 259 ? 8.284 -3.576 -17.867 1.00 83.94 259 LYS A CA 1
ATOM 2149 C C . LYS A 1 259 ? 8.344 -4.205 -16.488 1.00 83.94 259 LYS A C 1
ATOM 2151 O O . LYS A 1 259 ? 7.502 -3.947 -15.628 1.00 83.94 259 LYS A O 1
ATOM 2156 N N . ARG A 1 260 ? 9.430 -4.933 -16.241 1.00 79.44 260 ARG A N 1
ATOM 2157 C CA . ARG A 1 260 ? 9.705 -5.520 -14.930 1.00 79.44 260 ARG A CA 1
ATOM 2158 C C . ARG A 1 260 ? 9.868 -4.426 -13.878 1.00 79.44 260 ARG A C 1
ATOM 2160 O O . ARG A 1 260 ? 10.569 -3.440 -14.097 1.00 79.44 260 ARG A O 1
ATOM 2167 N N . ALA A 1 261 ? 9.259 -4.655 -12.717 1.00 73.56 261 ALA A N 1
ATOM 2168 C CA . ALA A 1 261 ? 9.320 -3.786 -11.537 1.00 73.56 261 ALA A CA 1
ATOM 2169 C C . ALA A 1 261 ? 8.723 -2.374 -11.718 1.00 73.56 261 ALA A C 1
ATOM 2171 O O . ALA A 1 261 ? 8.942 -1.507 -10.868 1.00 73.56 261 ALA A O 1
ATOM 2172 N N . VAL A 1 262 ? 7.934 -2.156 -12.774 1.00 81.88 262 VAL A N 1
ATOM 2173 C CA . VAL A 1 262 ? 7.078 -0.974 -12.921 1.00 81.88 262 VAL A CA 1
ATOM 2174 C C . VAL A 1 262 ? 5.661 -1.368 -12.541 1.00 81.88 262 VAL A C 1
ATOM 2176 O O . VAL A 1 262 ? 5.132 -2.361 -13.036 1.00 81.88 262 VAL A O 1
ATOM 2179 N N . TYR A 1 263 ? 5.054 -0.607 -11.634 1.00 87.25 263 TYR A N 1
ATOM 2180 C CA . TYR A 1 263 ? 3.681 -0.870 -11.237 1.00 87.25 263 TYR A CA 1
ATOM 2181 C C . TYR A 1 263 ? 2.713 -0.437 -12.337 1.00 87.25 263 TYR A C 1
ATOM 2183 O O . TYR A 1 263 ? 2.932 0.531 -13.063 1.00 87.25 263 TYR A O 1
ATOM 2191 N N . THR A 1 264 ? 1.617 -1.169 -12.432 1.00 91.19 264 THR A N 1
ATOM 2192 C CA . THR A 1 264 ? 0.437 -0.783 -13.198 1.00 91.19 264 THR A CA 1
ATOM 2193 C C . THR A 1 264 ? -0.694 -0.467 -12.221 1.00 91.19 264 THR A C 1
ATOM 2195 O O . THR A 1 264 ? -0.539 -0.594 -10.999 1.00 91.19 264 THR A O 1
ATOM 2198 N N . THR A 1 265 ? -1.839 -0.034 -12.746 1.00 92.88 265 THR A N 1
ATOM 2199 C CA . THR A 1 265 ? -3.062 0.079 -11.942 1.00 92.88 265 THR A CA 1
ATOM 2200 C C . THR A 1 265 ? -3.433 -1.262 -11.299 1.00 92.88 265 THR A C 1
ATOM 2202 O O . THR A 1 265 ? -2.900 -2.318 -11.643 1.00 92.88 265 THR A O 1
ATOM 2205 N N . PHE A 1 266 ? -4.425 -1.233 -10.413 1.00 90.06 266 PHE A N 1
ATOM 2206 C CA . PHE A 1 266 ? -5.067 -2.432 -9.877 1.00 90.06 266 PHE A CA 1
ATOM 2207 C C . PHE A 1 266 ? -5.446 -3.446 -10.968 1.00 90.06 266 PHE A C 1
ATOM 2209 O O . PHE A 1 266 ? -5.361 -4.640 -10.739 1.00 90.06 266 PHE A O 1
ATOM 2216 N N . TRP A 1 267 ? -5.785 -2.986 -12.175 1.00 90.31 267 TRP A N 1
ATOM 2217 C CA . TRP A 1 267 ? -6.236 -3.832 -13.280 1.00 90.31 267 TRP A CA 1
ATOM 2218 C C . TRP A 1 267 ? -5.126 -4.633 -13.959 1.00 90.31 267 TRP A C 1
ATOM 2220 O O . TRP A 1 267 ? -5.410 -5.686 -14.520 1.00 90.31 267 TRP A O 1
ATOM 2230 N N . GLY A 1 268 ? -3.877 -4.162 -13.939 1.00 92.38 268 GLY A N 1
ATOM 2231 C CA . GLY A 1 268 ? -2.807 -4.781 -14.726 1.00 92.38 268 GLY A CA 1
ATOM 2232 C C . GLY A 1 268 ? -2.504 -6.226 -14.329 1.00 92.38 268 GLY A C 1
ATOM 2233 O O . GLY A 1 268 ? -2.575 -7.099 -15.193 1.00 92.38 268 GLY A O 1
ATOM 2234 N N . PRO A 1 269 ? -2.233 -6.521 -13.047 1.00 91.94 269 PRO A N 1
ATOM 2235 C CA . PRO A 1 269 ? -2.017 -7.893 -12.594 1.00 91.94 269 PRO A CA 1
ATOM 2236 C C . PRO A 1 269 ? -3.223 -8.813 -12.840 1.00 91.94 269 PRO A C 1
ATOM 2238 O O . PRO A 1 269 ? -3.054 -9.920 -13.343 1.00 91.94 269 PRO A O 1
ATOM 2241 N N . PHE A 1 270 ? -4.450 -8.333 -12.600 1.00 92.31 270 PHE A N 1
ATOM 2242 C CA . PHE A 1 270 ? -5.661 -9.105 -12.906 1.00 92.31 270 PHE A CA 1
ATOM 2243 C C . PHE A 1 270 ? -5.837 -9.366 -14.405 1.00 92.31 270 PHE A C 1
ATOM 2245 O O . PHE A 1 270 ? -6.354 -10.416 -14.773 1.00 92.31 270 PHE A O 1
ATOM 2252 N N . TYR A 1 271 ? -5.399 -8.453 -15.275 1.00 93.44 271 TYR A N 1
ATOM 2253 C CA . TYR A 1 271 ? -5.400 -8.678 -16.719 1.00 93.44 271 TYR A CA 1
ATOM 2254 C C . TYR A 1 271 ? -4.335 -9.704 -17.135 1.00 93.44 271 TYR A C 1
ATOM 2256 O O . TYR A 1 271 ? -4.603 -10.546 -17.985 1.00 93.44 271 TYR A O 1
ATOM 2264 N N . ILE A 1 272 ? -3.157 -9.710 -16.502 1.00 93.69 272 ILE A N 1
ATOM 2265 C CA . ILE A 1 272 ? -2.165 -10.780 -16.708 1.00 93.69 272 ILE A CA 1
ATOM 2266 C C . ILE A 1 272 ? -2.764 -12.137 -16.327 1.00 93.69 272 ILE A C 1
ATOM 2268 O O . ILE A 1 272 ? -2.614 -13.112 -17.062 1.00 93.69 272 ILE A O 1
ATOM 2272 N N . ASP A 1 273 ? -3.452 -12.211 -15.192 1.00 93.38 273 ASP A N 1
ATOM 2273 C CA . ASP A 1 273 ? -3.994 -13.470 -14.695 1.00 93.38 273 ASP A CA 1
ATOM 2274 C C . ASP A 1 273 ? -5.224 -13.951 -15.468 1.00 93.38 273 ASP A C 1
ATOM 2276 O O . ASP A 1 273 ? -5.286 -15.121 -15.837 1.00 93.38 273 ASP A O 1
ATOM 2280 N N . PHE A 1 274 ? -6.184 -13.068 -15.736 1.00 93.69 274 PHE A N 1
ATOM 2281 C CA . PHE A 1 274 ? -7.523 -13.433 -16.217 1.00 93.69 274 PHE A CA 1
ATOM 2282 C C . PHE A 1 274 ? -7.919 -12.747 -17.533 1.00 93.69 274 PHE A C 1
ATOM 2284 O O . PHE A 1 274 ? -9.018 -12.974 -18.042 1.00 93.69 274 PHE A O 1
ATOM 2291 N N . GLY A 1 275 ? -7.067 -11.880 -18.085 1.00 93.19 275 GLY A N 1
ATOM 2292 C CA . GLY A 1 275 ? -7.358 -11.126 -19.301 1.00 93.19 275 GLY A CA 1
ATOM 2293 C C . GLY A 1 275 ? -8.633 -10.292 -19.177 1.00 93.19 275 GLY A C 1
ATOM 2294 O O . GLY A 1 275 ? -8.880 -9.644 -18.157 1.00 93.19 275 GLY A O 1
ATOM 2295 N N . ILE A 1 276 ? -9.488 -10.348 -20.199 1.00 91.06 276 ILE A N 1
ATOM 2296 C CA . ILE A 1 276 ? -10.782 -9.654 -20.228 1.00 91.06 276 ILE A CA 1
ATOM 2297 C C . ILE A 1 276 ? -11.736 -10.119 -19.115 1.00 91.06 276 ILE A C 1
ATOM 2299 O O . ILE A 1 276 ? -12.539 -9.327 -18.613 1.00 91.06 276 ILE A O 1
ATOM 2303 N N . PHE A 1 277 ? -11.603 -11.365 -18.643 1.00 91.31 277 PHE A N 1
ATOM 2304 C CA . PHE A 1 277 ? -12.386 -11.870 -17.511 1.00 91.31 277 PHE A CA 1
ATOM 2305 C C . PHE A 1 277 ? -11.992 -11.221 -16.179 1.00 91.31 277 PHE A C 1
ATOM 2307 O O . PHE A 1 277 ? -12.743 -11.321 -15.206 1.00 91.31 277 PHE A O 1
ATOM 2314 N N . GLY A 1 278 ? -10.887 -10.466 -16.136 1.00 87.31 278 GLY A N 1
ATOM 2315 C CA . GLY A 1 278 ? -10.542 -9.601 -15.010 1.00 87.31 278 GLY A CA 1
ATOM 2316 C C . GLY A 1 278 ? -11.683 -8.652 -14.620 1.00 87.31 278 GLY A C 1
ATOM 2317 O O . GLY A 1 278 ? -11.875 -8.394 -13.436 1.00 87.31 278 GLY A O 1
ATOM 2318 N N . ILE A 1 279 ? -12.528 -8.220 -15.568 1.00 87.31 279 ILE A N 1
ATOM 2319 C CA . ILE A 1 279 ? -13.726 -7.406 -15.277 1.00 87.31 279 ILE A CA 1
ATOM 2320 C C . ILE A 1 279 ? -14.690 -8.131 -14.322 1.00 87.31 279 ILE A C 1
ATOM 2322 O O . ILE A 1 279 ? -15.236 -7.515 -13.404 1.00 87.31 279 ILE A O 1
ATOM 2326 N N . ILE A 1 280 ? -14.878 -9.443 -14.490 1.00 90.44 280 ILE A N 1
ATOM 2327 C CA . ILE A 1 280 ? -15.739 -10.248 -13.613 1.00 90.44 280 ILE A CA 1
ATOM 2328 C C . ILE A 1 280 ? -15.127 -10.318 -12.212 1.00 90.44 280 ILE A C 1
ATOM 2330 O O . ILE A 1 280 ? -15.824 -10.090 -11.221 1.00 90.44 280 ILE A O 1
ATOM 2334 N N . ILE A 1 281 ? -13.818 -10.566 -12.119 1.00 89.31 281 ILE A N 1
ATOM 2335 C CA . ILE A 1 281 ? -13.096 -10.587 -10.839 1.00 89.31 281 ILE A CA 1
ATOM 2336 C C . ILE A 1 281 ? -13.225 -9.241 -10.121 1.00 89.31 281 ILE A C 1
ATOM 2338 O O . ILE A 1 281 ? -13.503 -9.201 -8.924 1.00 89.31 281 ILE A O 1
ATOM 2342 N N . MET A 1 282 ? -13.132 -8.136 -10.855 1.00 87.31 282 MET A N 1
ATOM 2343 C CA . MET A 1 282 ? -13.303 -6.784 -10.327 1.00 87.31 282 MET A CA 1
ATOM 2344 C C . MET A 1 282 ? -14.715 -6.514 -9.817 1.00 87.31 282 MET A C 1
ATOM 2346 O O . MET A 1 282 ? -14.893 -5.917 -8.752 1.00 87.31 282 MET A O 1
ATOM 2350 N N . PHE A 1 283 ? -15.731 -6.991 -10.532 1.00 92.38 283 PHE A N 1
ATOM 2351 C CA . PHE A 1 283 ? -17.109 -6.919 -10.061 1.00 92.38 283 PHE A CA 1
ATOM 2352 C C . PHE A 1 283 ? -17.294 -7.700 -8.750 1.00 92.38 283 PHE A C 1
ATOM 2354 O O . PHE A 1 283 ? -17.884 -7.187 -7.793 1.00 92.38 283 PHE A O 1
ATOM 2361 N N . LEU A 1 284 ? -16.745 -8.916 -8.666 1.00 94.00 284 LEU A N 1
ATOM 2362 C CA . LEU A 1 284 ? -16.775 -9.729 -7.447 1.00 94.00 284 LEU A CA 1
ATOM 2363 C C . LEU A 1 284 ? -16.004 -9.068 -6.297 1.00 94.00 284 LEU A C 1
ATOM 2365 O O . LEU A 1 284 ? -16.504 -9.041 -5.169 1.00 94.00 284 LEU A O 1
ATOM 2369 N N . TRP A 1 285 ? -14.850 -8.460 -6.580 1.00 91.75 285 TRP A N 1
ATOM 2370 C CA . TRP A 1 285 ? -14.078 -7.673 -5.620 1.00 91.75 285 TRP A CA 1
ATOM 2371 C C . TRP A 1 285 ? -14.897 -6.500 -5.071 1.00 91.75 285 TRP A C 1
ATOM 2373 O O . TRP A 1 285 ? -14.994 -6.321 -3.856 1.00 91.75 285 TRP A O 1
ATOM 2383 N N . GLY A 1 286 ? -15.589 -5.757 -5.938 1.00 94.50 286 GLY A N 1
ATOM 2384 C CA . GLY A 1 286 ? -16.502 -4.688 -5.531 1.00 94.50 286 GLY A CA 1
ATOM 2385 C C . GLY A 1 286 ? -17.640 -5.185 -4.631 1.00 94.50 286 GLY A C 1
ATOM 2386 O O . GLY A 1 286 ? -17.946 -4.565 -3.607 1.00 94.50 286 GLY A O 1
ATOM 2387 N N . ARG A 1 287 ? -18.242 -6.342 -4.944 1.00 96.62 287 ARG A N 1
ATOM 2388 C CA . ARG A 1 287 ? -19.259 -6.971 -4.077 1.00 96.62 287 ARG A CA 1
ATOM 2389 C C . ARG A 1 287 ? -18.684 -7.382 -2.722 1.00 96.62 287 ARG A C 1
ATOM 2391 O O . ARG A 1 287 ? -19.346 -7.177 -1.701 1.00 96.62 287 ARG A O 1
ATOM 2398 N N . PHE A 1 288 ? -17.474 -7.938 -2.698 1.00 95.75 288 PHE A N 1
ATOM 2399 C CA . PHE A 1 288 ? -16.769 -8.292 -1.468 1.00 95.75 288 PHE A CA 1
ATOM 2400 C C . PHE A 1 288 ? -16.531 -7.057 -0.591 1.00 95.75 288 PHE A C 1
ATOM 2402 O O . PHE A 1 288 ? -16.967 -7.037 0.562 1.00 95.75 288 PHE A O 1
ATOM 2409 N N . VAL A 1 289 ? -15.953 -5.992 -1.156 1.00 95.88 289 VAL A N 1
ATOM 2410 C CA . VAL A 1 289 ? -15.737 -4.708 -0.470 1.00 95.88 289 VAL A CA 1
ATOM 2411 C C . VAL A 1 289 ? -17.052 -4.157 0.082 1.00 95.88 289 VAL A C 1
ATOM 2413 O O . VAL A 1 289 ? -17.111 -3.767 1.248 1.00 95.88 289 VAL A O 1
ATOM 2416 N N . ARG A 1 290 ? -18.137 -4.171 -0.707 1.00 96.56 290 ARG A N 1
ATOM 2417 C CA . ARG A 1 290 ? -19.463 -3.717 -0.252 1.00 96.56 290 ARG A CA 1
ATOM 2418 C C . ARG A 1 290 ? -19.956 -4.515 0.954 1.00 96.56 290 ARG A C 1
ATOM 2420 O O . ARG A 1 290 ? -20.478 -3.928 1.900 1.00 96.56 290 ARG A O 1
ATOM 2427 N N . LYS A 1 291 ? -19.799 -5.841 0.944 1.00 95.62 291 LYS A N 1
ATOM 2428 C CA . LYS A 1 291 ? -20.198 -6.703 2.068 1.00 95.62 291 LYS A CA 1
ATOM 2429 C C . LYS A 1 291 ? -19.398 -6.379 3.330 1.00 95.62 291 LYS A C 1
ATOM 2431 O O . LYS A 1 291 ? -19.986 -6.293 4.407 1.00 95.62 291 LYS A O 1
ATOM 2436 N N . VAL A 1 292 ? -18.087 -6.167 3.192 1.00 95.12 292 VAL A N 1
ATOM 2437 C CA . VAL A 1 292 ? -17.220 -5.741 4.299 1.00 95.12 292 VAL A CA 1
ATOM 2438 C C . VAL A 1 292 ? -17.665 -4.382 4.837 1.00 95.12 292 VAL A C 1
ATOM 2440 O O . VAL A 1 292 ? -17.865 -4.248 6.039 1.00 95.12 292 VAL A O 1
ATOM 2443 N N . HIS A 1 293 ? -17.911 -3.410 3.959 1.00 94.88 293 HIS A N 1
ATOM 2444 C CA . HIS A 1 293 ? -18.370 -2.075 4.335 1.00 94.88 293 HIS A CA 1
ATOM 2445 C C . HIS A 1 293 ? -19.687 -2.105 5.124 1.00 94.88 293 HIS A C 1
ATOM 2447 O O . HIS A 1 293 ? -19.776 -1.511 6.194 1.00 94.88 293 HIS A O 1
ATOM 2453 N N . ILE A 1 294 ? -20.695 -2.850 4.657 1.00 93.38 294 ILE A N 1
ATOM 2454 C CA . ILE A 1 294 ? -21.983 -2.973 5.363 1.00 93.38 294 ILE A CA 1
ATOM 2455 C C . ILE A 1 294 ? -21.783 -3.558 6.768 1.00 93.38 294 ILE A C 1
ATOM 2457 O O . ILE A 1 294 ? -22.344 -3.055 7.738 1.00 93.38 294 ILE A O 1
ATOM 2461 N N . ARG A 1 295 ? -20.949 -4.596 6.904 1.00 89.00 295 ARG A N 1
ATOM 2462 C CA . ARG A 1 295 ? -20.631 -5.199 8.208 1.00 89.00 295 ARG A CA 1
ATOM 2463 C C . ARG A 1 295 ? -19.835 -4.253 9.112 1.00 89.00 295 ARG A C 1
ATOM 2465 O O . ARG A 1 295 ? -20.030 -4.295 10.326 1.00 89.00 295 ARG A O 1
ATOM 2472 N N . ALA A 1 296 ? -18.973 -3.414 8.541 1.00 90.38 296 ALA A N 1
ATOM 2473 C CA . ALA A 1 296 ? -18.237 -2.381 9.264 1.00 90.38 296 ALA A CA 1
ATOM 2474 C C . ALA A 1 296 ? -19.177 -1.290 9.803 1.00 90.38 296 ALA A C 1
ATOM 2476 O O . ALA A 1 296 ? -19.057 -0.913 10.965 1.00 90.38 296 ALA A O 1
ATOM 2477 N N . LEU A 1 297 ? -20.164 -0.853 9.007 1.00 86.19 297 LEU A N 1
ATOM 2478 C CA . LEU A 1 297 ? -21.201 0.097 9.439 1.00 86.19 297 LEU A CA 1
ATOM 2479 C C . LEU A 1 297 ? -22.063 -0.445 10.589 1.00 86.19 297 LEU A C 1
ATOM 2481 O O . LEU A 1 297 ? -22.525 0.323 11.423 1.00 86.19 297 LEU A O 1
ATOM 2485 N N . GLN A 1 298 ? -22.234 -1.766 10.670 1.00 85.50 298 GLN A N 1
ATOM 2486 C CA . GLN A 1 298 ? -22.893 -2.438 11.798 1.00 85.50 298 GLN A CA 1
ATOM 2487 C C . GLN A 1 298 ? -22.015 -2.511 13.065 1.00 85.50 298 GLN A C 1
ATOM 2489 O O . GLN A 1 298 ? -22.424 -3.102 14.058 1.00 85.50 298 GLN A O 1
ATOM 2494 N N . GLY A 1 299 ? -20.800 -1.951 13.043 1.00 81.94 299 GLY A N 1
ATOM 2495 C CA . GLY A 1 299 ? -19.896 -1.902 14.194 1.00 81.94 299 GLY A CA 1
ATOM 2496 C C . GLY A 1 299 ? -19.046 -3.157 14.408 1.00 81.94 299 GLY A C 1
ATOM 2497 O O . GLY A 1 299 ? -18.358 -3.253 15.425 1.00 81.94 299 GLY A O 1
ATOM 2498 N N . ASN A 1 300 ? -19.046 -4.114 13.470 1.00 86.19 300 ASN A N 1
ATOM 2499 C CA . ASN A 1 300 ? -18.222 -5.316 13.599 1.00 86.19 300 ASN A CA 1
ATOM 2500 C C . ASN A 1 300 ? -16.732 -4.979 13.424 1.00 86.19 300 ASN A C 1
ATOM 2502 O O . ASN A 1 300 ? -16.274 -4.682 12.317 1.00 86.19 300 ASN A O 1
ATOM 2506 N N . VAL A 1 301 ? -15.972 -5.076 14.514 1.00 88.31 301 VAL A N 1
ATOM 2507 C CA . VAL A 1 301 ? -14.563 -4.659 14.643 1.00 88.31 301 VAL A CA 1
ATOM 2508 C C . VAL A 1 301 ? -13.677 -5.167 13.509 1.00 88.31 301 VAL A C 1
ATOM 2510 O O . VAL A 1 301 ? -12.985 -4.391 12.856 1.00 88.31 301 VAL A O 1
ATOM 2513 N N . GLN A 1 302 ? -13.732 -6.471 13.247 1.00 90.00 302 GLN A N 1
ATOM 2514 C CA . GLN A 1 302 ? -12.937 -7.163 12.239 1.00 90.00 302 GLN A CA 1
ATOM 2515 C C . GLN A 1 302 ? -13.214 -6.651 10.819 1.00 90.00 302 GLN A C 1
ATOM 2517 O O . GLN A 1 302 ? -12.315 -6.613 9.983 1.00 90.00 302 GLN A O 1
ATOM 2522 N N . TYR A 1 303 ? -14.441 -6.200 10.552 1.00 9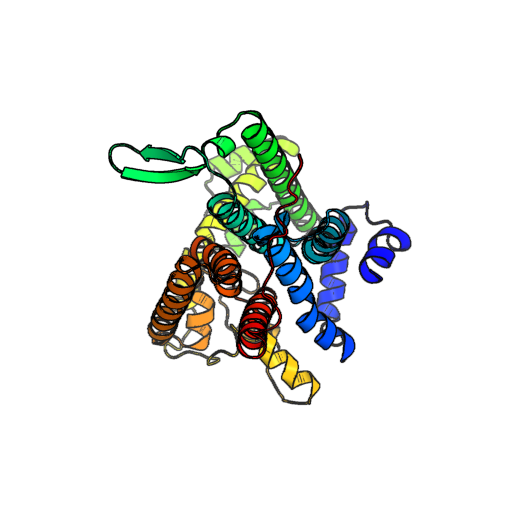2.31 303 TYR A N 1
ATOM 2523 C CA . TYR A 1 303 ? -14.801 -5.607 9.268 1.00 92.31 303 TYR A CA 1
ATOM 2524 C C . TYR A 1 303 ? -14.431 -4.127 9.200 1.00 92.31 303 TYR A C 1
ATOM 2526 O O . TYR A 1 303 ? -14.071 -3.669 8.124 1.00 92.31 303 TYR A O 1
ATOM 2534 N N . VAL A 1 304 ? -14.455 -3.392 10.319 1.00 91.88 304 VAL A N 1
ATOM 2535 C CA . VAL A 1 304 ? -13.966 -2.003 10.376 1.00 91.88 304 VAL A CA 1
ATOM 2536 C C . VAL A 1 304 ? -12.480 -1.948 10.032 1.00 91.88 304 VAL A C 1
ATOM 2538 O O . VAL A 1 304 ? -12.093 -1.213 9.128 1.00 91.88 304 VAL A O 1
ATOM 2541 N N . ILE A 1 305 ? -11.653 -2.768 10.688 1.00 94.00 305 ILE A N 1
ATOM 2542 C CA . ILE A 1 305 ? -10.205 -2.788 10.427 1.00 94.00 305 ILE A CA 1
ATOM 2543 C C . ILE A 1 305 ? -9.876 -3.303 9.017 1.00 94.00 305 ILE A C 1
ATOM 2545 O O . ILE A 1 305 ? -9.005 -2.739 8.358 1.00 94.00 305 ILE A O 1
ATOM 2549 N N . LEU A 1 306 ? -10.600 -4.315 8.512 1.00 95.56 306 LEU A N 1
ATOM 2550 C CA . LEU A 1 306 ? -10.427 -4.780 7.134 1.00 95.56 306 LEU A CA 1
ATOM 2551 C C . LEU A 1 306 ? -10.857 -3.699 6.135 1.00 95.56 306 LEU A C 1
ATOM 2553 O O . LEU A 1 306 ? -10.175 -3.480 5.139 1.00 95.56 306 LEU A O 1
ATOM 2557 N N . PHE A 1 307 ? -11.961 -2.993 6.390 1.00 95.94 307 PHE A N 1
ATOM 2558 C CA . PHE A 1 307 ? -12.402 -1.912 5.515 1.00 95.94 307 PHE A CA 1
ATOM 2559 C C . PHE A 1 307 ? -11.390 -0.764 5.481 1.00 95.94 307 PHE A C 1
ATOM 2561 O O . PHE A 1 307 ? -11.127 -0.252 4.400 1.00 95.94 307 PHE A O 1
ATOM 2568 N N . SER A 1 308 ? -10.763 -0.41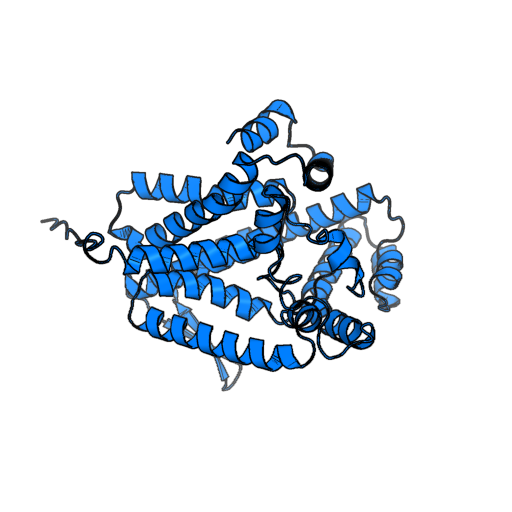0 6.609 1.00 95.50 308 SER A N 1
ATOM 2569 C CA . SER A 1 308 ? -9.664 0.567 6.640 1.00 95.50 308 SER A CA 1
ATOM 2570 C C . SER A 1 308 ? -8.521 0.186 5.693 1.00 95.50 308 SER A C 1
ATOM 2572 O O . SER A 1 308 ? -7.995 1.045 4.991 1.00 95.50 308 SER A O 1
ATOM 2574 N N . PHE A 1 309 ? -8.160 -1.099 5.639 1.00 95.94 309 PHE A N 1
ATOM 2575 C CA . PHE A 1 309 ? -7.144 -1.614 4.718 1.00 95.94 309 PHE A CA 1
ATOM 2576 C C . PHE A 1 309 ? -7.618 -1.585 3.255 1.00 95.94 309 PHE A C 1
ATOM 2578 O O . PHE A 1 309 ? -6.906 -1.109 2.369 1.00 95.94 309 PHE A O 1
ATOM 2585 N N . LEU A 1 310 ? -8.849 -2.038 2.993 1.00 95.94 310 LEU A N 1
ATOM 2586 C CA . LEU A 1 310 ? -9.432 -2.042 1.648 1.00 95.94 310 LEU A CA 1
ATOM 2587 C C . LEU A 1 310 ? -9.642 -0.623 1.101 1.00 95.94 310 LEU A C 1
ATOM 2589 O O . LEU A 1 310 ? -9.444 -0.405 -0.091 1.00 95.94 310 LEU A O 1
ATOM 2593 N N . ALA A 1 311 ? -9.990 0.349 1.947 1.00 94.62 311 ALA A N 1
ATOM 2594 C CA . ALA A 1 311 ? -10.148 1.751 1.566 1.00 94.62 311 ALA A CA 1
ATOM 2595 C C . ALA A 1 311 ? -8.854 2.314 0.969 1.00 94.62 311 ALA A C 1
ATOM 2597 O O . ALA A 1 311 ? -8.889 2.969 -0.072 1.00 94.62 311 ALA A O 1
ATOM 2598 N N . THR A 1 312 ? -7.702 1.990 1.562 1.00 92.94 312 THR A N 1
ATOM 2599 C CA . THR A 1 312 ? -6.400 2.356 1.000 1.00 92.94 312 THR A CA 1
ATOM 2600 C C . THR A 1 312 ? -6.162 1.732 -0.371 1.00 92.94 312 THR A C 1
ATOM 2602 O O . THR A 1 312 ? -5.723 2.429 -1.286 1.00 92.94 312 THR A O 1
ATOM 2605 N N . ILE A 1 313 ? -6.460 0.439 -0.537 1.00 93.69 313 ILE A N 1
ATOM 2606 C CA . ILE A 1 313 ? -6.307 -0.250 -1.829 1.00 93.69 313 ILE A CA 1
ATOM 2607 C C . ILE A 1 313 ? -7.192 0.409 -2.891 1.00 93.69 313 ILE A C 1
ATOM 2609 O O . ILE A 1 313 ? -6.729 0.680 -3.994 1.00 93.69 313 ILE A O 1
ATOM 2613 N N . ILE A 1 314 ? -8.443 0.726 -2.550 1.00 93.31 314 ILE A N 1
ATOM 2614 C CA . ILE A 1 314 ? -9.389 1.383 -3.460 1.00 93.31 314 ILE A CA 1
ATOM 2615 C C . ILE A 1 314 ? -8.865 2.757 -3.876 1.00 93.31 314 ILE A C 1
ATOM 2617 O O . ILE A 1 314 ? -8.829 3.057 -5.067 1.00 93.31 314 ILE A O 1
ATOM 2621 N N . LEU A 1 315 ? -8.404 3.571 -2.924 1.00 91.56 315 LEU A N 1
ATOM 2622 C CA . LEU A 1 315 ? -7.863 4.900 -3.215 1.00 91.56 315 LEU A CA 1
ATOM 2623 C C . LEU A 1 315 ? -6.592 4.850 -4.063 1.00 91.56 315 LEU A C 1
ATOM 2625 O O . LEU A 1 315 ? -6.351 5.763 -4.842 1.00 91.56 315 LEU A O 1
ATOM 2629 N N . ALA A 1 316 ? -5.782 3.803 -3.927 1.00 90.94 316 ALA A N 1
ATOM 2630 C CA . ALA A 1 316 ? -4.549 3.653 -4.690 1.00 90.94 316 ALA A CA 1
ATOM 2631 C C . ALA A 1 316 ? -4.726 2.955 -6.045 1.00 90.94 316 ALA A C 1
ATOM 2633 O O . ALA A 1 316 ? -3.835 3.015 -6.894 1.00 90.94 316 ALA A O 1
ATOM 2634 N N . SER A 1 317 ? -5.882 2.320 -6.256 1.00 90.94 317 SER A N 1
ATOM 2635 C CA . SER A 1 317 ? -6.136 1.403 -7.370 1.00 90.94 317 SER A CA 1
ATOM 2636 C C . SER A 1 317 ? -5.877 2.001 -8.755 1.00 90.94 317 SER A C 1
ATOM 2638 O O . SER A 1 317 ? -5.523 1.274 -9.682 1.00 90.94 317 SER A O 1
ATOM 2640 N N . PHE A 1 318 ? -6.004 3.320 -8.906 1.00 88.06 318 PHE A N 1
ATOM 2641 C CA . PHE A 1 318 ? -5.799 4.002 -10.182 1.00 88.06 318 PHE A CA 1
ATOM 2642 C C . PHE A 1 318 ? -4.326 4.139 -10.595 1.00 88.06 318 PHE A C 1
ATOM 2644 O O . PHE A 1 318 ? -4.065 4.389 -11.767 1.00 88.06 318 PHE A O 1
ATOM 2651 N N . TYR A 1 319 ? -3.363 3.974 -9.680 1.00 88.19 319 TYR A N 1
ATOM 2652 C CA . TYR A 1 319 ? -1.935 4.138 -9.995 1.00 88.19 319 TYR A CA 1
ATOM 2653 C C . TYR A 1 319 ? -1.041 2.997 -9.518 1.00 88.19 319 TYR A C 1
ATOM 2655 O O . TYR A 1 319 ? 0.047 2.825 -10.061 1.00 88.19 319 TYR A O 1
ATOM 2663 N N . ILE A 1 320 ? -1.477 2.209 -8.534 1.00 90.75 320 ILE A N 1
ATOM 2664 C CA . ILE A 1 320 ? -0.743 1.032 -8.076 1.00 90.75 320 ILE A CA 1
ATOM 2665 C C . ILE A 1 320 ? -1.702 -0.054 -7.598 1.00 90.75 320 ILE A C 1
ATOM 2667 O O . ILE A 1 320 ? -2.649 0.210 -6.853 1.00 90.75 320 ILE A O 1
ATOM 2671 N N . ASN A 1 321 ? -1.420 -1.304 -7.963 1.00 90.94 321 ASN A N 1
ATOM 2672 C CA . ASN A 1 321 ? -2.024 -2.431 -7.273 1.00 90.94 321 ASN A CA 1
ATOM 2673 C C . ASN A 1 321 ? -1.334 -2.670 -5.921 1.00 90.94 321 ASN A C 1
ATOM 2675 O O . ASN A 1 321 ? -0.300 -3.334 -5.851 1.00 90.94 321 ASN A O 1
ATOM 2679 N N . PHE A 1 322 ? -1.908 -2.143 -4.836 1.00 90.88 322 PHE A N 1
ATOM 2680 C CA . PHE A 1 322 ? -1.401 -2.438 -3.497 1.00 90.88 322 PHE A CA 1
ATOM 2681 C C . PHE A 1 322 ? -1.684 -3.858 -3.029 1.00 90.88 322 PHE A C 1
ATOM 2683 O O . PHE A 1 322 ? -1.122 -4.205 -2.008 1.00 90.88 322 PHE A O 1
ATOM 2690 N N . LEU A 1 323 ? -2.514 -4.663 -3.695 1.00 88.50 323 LEU A N 1
ATOM 2691 C CA . LEU A 1 323 ? -2.777 -6.040 -3.272 1.00 88.50 323 LEU A CA 1
ATOM 2692 C C . LEU A 1 323 ? -1.618 -6.989 -3.626 1.00 88.50 323 LEU A C 1
ATOM 2694 O O . LEU A 1 323 ? -1.330 -7.923 -2.870 1.00 88.50 323 LEU A O 1
ATOM 2698 N N . LEU A 1 324 ? -0.904 -6.695 -4.713 1.00 86.19 324 LEU A N 1
ATOM 2699 C CA . LEU A 1 324 ? 0.225 -7.481 -5.198 1.00 86.19 324 LEU A CA 1
ATOM 2700 C C . LEU A 1 324 ? 1.375 -7.545 -4.173 1.00 86.19 324 LEU A C 1
ATOM 2702 O O . LEU A 1 324 ? 1.734 -6.565 -3.512 1.00 86.19 324 LEU A O 1
ATOM 2706 N N . GLY A 1 325 ? 2.020 -8.708 -4.084 1.00 82.25 325 GLY A N 1
ATOM 2707 C CA . GLY A 1 325 ? 3.214 -8.897 -3.261 1.00 82.25 325 GLY A CA 1
ATOM 2708 C C . GLY A 1 325 ? 2.909 -8.912 -1.762 1.00 82.25 325 GLY A C 1
ATOM 2709 O O . GLY A 1 325 ? 1.984 -9.580 -1.308 1.00 82.25 325 GLY A O 1
ATOM 2710 N N . THR A 1 326 ? 3.710 -8.211 -0.952 1.00 78.75 326 THR A N 1
ATOM 2711 C CA . THR A 1 326 ? 3.685 -8.370 0.515 1.00 78.75 326 THR A CA 1
ATOM 2712 C C . THR A 1 326 ? 2.365 -7.971 1.175 1.00 78.75 326 THR A C 1
ATOM 2714 O O . THR A 1 326 ? 2.043 -8.471 2.250 1.00 78.75 326 THR A O 1
ATOM 2717 N N . ALA A 1 327 ? 1.566 -7.119 0.540 1.00 86.50 327 ALA A N 1
ATOM 2718 C CA . ALA A 1 327 ? 0.246 -6.744 1.029 1.00 86.50 327 ALA A CA 1
ATOM 2719 C C . ALA A 1 327 ? -0.765 -7.902 1.040 1.00 86.50 327 ALA A C 1
ATOM 2721 O O . ALA A 1 327 ? -1.661 -7.918 1.884 1.00 86.50 327 ALA A O 1
ATOM 2722 N N . SER A 1 328 ? -0.597 -8.899 0.165 1.00 87.44 328 SER A N 1
ATOM 2723 C CA . SER A 1 328 ? -1.428 -10.108 0.167 1.00 87.44 328 SER A CA 1
ATOM 2724 C C . SER A 1 328 ? -1.318 -10.886 1.484 1.00 87.44 328 SER A C 1
ATOM 2726 O O . SER A 1 328 ? -2.321 -11.429 1.948 1.00 87.44 328 SER A O 1
ATOM 2728 N N . TYR A 1 329 ? -0.155 -10.864 2.157 1.00 87.69 329 TYR A N 1
ATOM 2729 C CA . TYR A 1 329 ? -0.021 -11.435 3.506 1.00 87.69 329 TYR A CA 1
ATOM 2730 C C . TYR A 1 329 ? -0.931 -10.719 4.517 1.00 87.69 329 TYR A C 1
ATOM 2732 O O . TYR A 1 329 ? -1.533 -11.365 5.373 1.00 87.69 329 TYR A O 1
ATOM 2740 N N . TYR A 1 330 ? -1.077 -9.394 4.407 1.00 91.56 330 TYR A N 1
ATOM 2741 C CA . TYR A 1 330 ? -1.969 -8.624 5.276 1.00 91.56 330 TYR A CA 1
ATOM 2742 C C . TYR A 1 330 ? -3.433 -8.934 4.998 1.00 91.56 330 TYR A C 1
ATOM 2744 O O . TYR A 1 330 ? -4.178 -9.175 5.948 1.00 91.56 330 TYR A O 1
ATOM 2752 N N . LEU A 1 331 ? -3.841 -8.993 3.723 1.00 91.50 331 LEU A N 1
ATOM 2753 C CA . LEU A 1 331 ? -5.202 -9.403 3.372 1.00 91.50 331 LEU A CA 1
ATOM 2754 C C . LEU A 1 331 ? -5.520 -10.780 3.964 1.00 91.50 331 LEU A C 1
ATOM 2756 O O . LEU A 1 331 ? -6.556 -10.946 4.603 1.00 91.50 331 LEU A O 1
ATOM 2760 N N . PHE A 1 332 ? -4.615 -11.747 3.799 1.00 89.19 332 PHE A N 1
ATOM 2761 C CA . PHE A 1 332 ? -4.788 -13.082 4.361 1.00 89.19 332 PHE A CA 1
ATOM 2762 C C . PHE A 1 332 ? -4.955 -13.049 5.879 1.00 89.19 332 PHE A C 1
ATOM 2764 O O . PHE A 1 332 ? -5.905 -13.624 6.404 1.00 89.19 332 PHE A O 1
ATOM 2771 N N . ALA A 1 333 ? -4.088 -12.327 6.585 1.00 92.12 333 ALA A N 1
ATOM 2772 C CA . ALA A 1 333 ? -4.183 -12.219 8.032 1.00 92.12 333 ALA A CA 1
ATOM 2773 C C . ALA A 1 333 ? -5.505 -11.574 8.483 1.00 92.12 333 ALA A C 1
ATOM 2775 O O . ALA A 1 333 ? -6.087 -12.024 9.469 1.00 92.12 333 ALA A O 1
ATOM 2776 N N . PHE A 1 334 ? -6.040 -10.588 7.749 1.00 92.69 334 PHE A N 1
ATOM 2777 C CA . PHE A 1 334 ? -7.375 -10.047 8.030 1.00 92.69 334 PHE A CA 1
ATOM 2778 C C . PHE A 1 334 ? -8.476 -11.094 7.834 1.00 92.69 334 PHE A C 1
ATOM 2780 O O . PHE A 1 334 ? -9.382 -11.188 8.662 1.00 92.69 334 PHE A O 1
ATOM 2787 N N . LEU A 1 335 ? -8.410 -11.888 6.763 1.00 91.38 335 LEU A N 1
ATOM 2788 C CA . LEU A 1 335 ? -9.385 -12.951 6.505 1.00 91.38 335 LEU A CA 1
ATOM 2789 C C . LEU A 1 335 ? -9.332 -14.035 7.588 1.00 91.38 335 LEU A C 1
ATOM 2791 O O . LEU A 1 335 ? -10.376 -14.430 8.108 1.00 91.38 335 LEU A O 1
ATOM 2795 N N . VAL A 1 336 ? -8.130 -14.459 7.987 1.00 90.19 336 VAL A N 1
ATOM 2796 C CA . VAL A 1 336 ? -7.937 -15.400 9.097 1.00 90.19 336 VAL A CA 1
ATOM 2797 C C . VAL A 1 336 ? -8.455 -14.804 10.401 1.00 90.19 336 VAL A C 1
ATOM 2799 O O . VAL A 1 336 ? -9.195 -15.476 11.113 1.00 90.19 336 VAL A O 1
ATOM 2802 N N . ALA A 1 337 ? -8.159 -13.535 10.695 1.00 88.62 337 ALA A N 1
ATOM 2803 C CA . ALA A 1 337 ? -8.696 -12.861 11.872 1.00 88.62 337 ALA A CA 1
ATOM 2804 C C . ALA A 1 337 ? -10.234 -12.897 11.877 1.00 88.62 337 ALA A C 1
ATOM 2806 O O . ALA A 1 337 ? -10.824 -13.284 12.880 1.00 88.62 337 ALA A O 1
ATOM 2807 N N . ILE A 1 338 ? -10.900 -12.593 10.756 1.00 88.00 338 ILE A N 1
ATOM 2808 C CA . ILE A 1 338 ? -12.368 -12.684 10.648 1.00 88.00 338 ILE A CA 1
ATOM 2809 C C . ILE A 1 338 ? -12.877 -14.089 10.983 1.00 88.00 338 ILE A C 1
ATOM 2811 O O . ILE A 1 338 ? -13.883 -14.217 11.686 1.00 88.00 338 ILE A O 1
ATOM 2815 N N . ILE A 1 339 ? -12.207 -15.131 10.487 1.00 88.00 339 ILE A N 1
ATOM 2816 C CA . ILE A 1 339 ? -12.566 -16.525 10.772 1.00 88.00 339 ILE A CA 1
ATOM 2817 C C . ILE A 1 339 ? -12.399 -16.819 12.267 1.00 88.00 339 ILE A C 1
ATOM 2819 O O . ILE A 1 339 ? -13.330 -17.341 12.877 1.00 88.00 339 ILE A O 1
ATOM 2823 N N . LEU A 1 340 ? -11.280 -16.414 12.874 1.00 84.94 340 LEU A N 1
ATOM 2824 C CA . LEU A 1 340 ? -11.029 -16.587 14.308 1.00 84.94 340 LEU A CA 1
ATOM 2825 C C . LEU A 1 340 ? -12.102 -15.895 15.161 1.00 84.94 340 LEU A C 1
ATOM 2827 O O . LEU A 1 340 ? -12.667 -16.524 16.049 1.00 84.94 340 LEU A O 1
ATOM 2831 N N . PHE A 1 341 ? -12.467 -14.650 14.841 1.00 79.56 341 PHE A N 1
ATOM 2832 C CA . PHE A 1 341 ? -13.553 -13.929 15.520 1.00 79.56 341 PHE A CA 1
ATOM 2833 C C . PHE A 1 341 ? -14.922 -14.605 15.348 1.00 79.56 341 PHE A C 1
ATOM 2835 O O . PHE A 1 341 ? -15.775 -14.494 16.224 1.00 79.56 341 PHE A O 1
ATOM 2842 N N . LYS A 1 342 ? -15.159 -15.286 14.219 1.00 79.81 342 LYS A N 1
ATOM 2843 C CA . LYS A 1 342 ? -16.417 -16.000 13.960 1.00 79.81 342 LYS A CA 1
ATOM 2844 C C . LYS A 1 342 ? -16.496 -17.334 14.704 1.00 79.81 342 LYS A C 1
ATOM 2846 O O . LYS A 1 342 ? -17.585 -17.704 15.128 1.00 79.81 342 LYS A O 1
ATOM 2851 N N . ILE A 1 343 ? -15.381 -18.055 14.816 1.00 80.19 343 ILE A N 1
ATOM 2852 C CA . ILE A 1 343 ? -15.296 -19.338 15.535 1.00 80.19 343 ILE A CA 1
ATOM 2853 C C . ILE A 1 343 ? -15.260 -19.102 17.048 1.00 80.19 343 ILE A C 1
ATOM 2855 O O . ILE A 1 343 ? -15.814 -19.893 17.804 1.00 80.19 343 ILE A O 1
ATOM 2859 N N . TRP A 1 344 ? -14.680 -17.980 17.484 1.00 70.12 344 TRP A N 1
ATOM 2860 C CA . TRP A 1 344 ? -14.536 -17.614 18.891 1.00 70.12 344 TRP A CA 1
ATOM 2861 C C . TRP A 1 344 ? -15.315 -16.331 19.271 1.00 70.12 344 TRP A C 1
ATOM 2863 O O . TRP A 1 344 ? -14.730 -15.380 19.795 1.00 70.12 344 TRP A O 1
ATOM 2873 N N . PRO A 1 345 ? -16.638 -16.252 19.024 1.00 58.75 345 PRO A N 1
ATOM 2874 C CA . PRO A 1 345 ? -17.403 -15.022 19.232 1.00 58.75 345 PRO A CA 1
ATOM 2875 C C . PRO A 1 345 ? -17.628 -14.699 20.719 1.00 58.75 345 PRO A C 1
ATOM 2877 O O . PRO A 1 345 ? -17.773 -13.533 21.078 1.00 58.75 345 PRO A O 1
ATOM 2880 N N . ASN A 1 346 ? -17.622 -15.713 21.592 1.00 46.78 346 ASN A N 1
ATOM 2881 C CA . ASN A 1 346 ? -18.153 -15.602 22.956 1.00 46.78 346 ASN A CA 1
ATOM 2882 C C . ASN A 1 346 ? -17.136 -15.203 24.043 1.00 46.78 346 ASN A C 1
ATOM 2884 O O . ASN A 1 346 ? -17.556 -14.978 25.172 1.00 46.78 346 ASN A O 1
ATOM 2888 N N . ASN A 1 347 ? -15.840 -15.037 23.733 1.00 44.97 347 ASN A N 1
ATOM 2889 C CA . ASN A 1 347 ? -14.839 -14.607 24.737 1.00 44.97 347 ASN A CA 1
ATOM 2890 C C . ASN A 1 347 ? -14.243 -13.214 24.474 1.00 44.97 347 ASN A C 1
ATOM 2892 O O . ASN A 1 347 ? -13.269 -12.834 25.118 1.00 44.97 347 ASN A O 1
ATOM 2896 N N . LEU A 1 348 ? -14.796 -12.445 23.532 1.00 45.16 348 LEU A N 1
ATOM 2897 C CA . LEU A 1 348 ? -14.366 -11.066 23.258 1.00 45.16 348 LEU A CA 1
ATOM 2898 C C . LEU A 1 348 ? -15.515 -10.073 23.465 1.00 45.16 348 LEU A C 1
ATOM 2900 O O . LEU A 1 348 ? -15.683 -9.111 22.717 1.00 45.16 348 LEU A O 1
ATOM 2904 N N . THR A 1 349 ? -16.305 -10.271 24.519 1.00 38.12 349 THR A N 1
ATOM 2905 C CA . THR A 1 349 ? -17.063 -9.178 25.128 1.00 38.12 349 THR A CA 1
ATOM 2906 C C . THR A 1 349 ? -16.070 -8.281 25.856 1.00 38.12 349 THR A C 1
ATOM 2908 O O . THR A 1 349 ? -15.721 -8.500 27.012 1.00 38.12 349 THR A O 1
ATOM 2911 N N . PHE A 1 350 ? -15.580 -7.245 25.174 1.00 44.88 350 PHE A N 1
ATOM 2912 C CA . PHE A 1 350 ? -14.881 -6.171 25.870 1.00 44.88 350 PHE A CA 1
ATOM 2913 C C . PHE A 1 350 ? -15.900 -5.407 26.718 1.00 44.88 350 PHE A C 1
ATOM 2915 O O . PHE A 1 350 ? -16.527 -4.453 26.251 1.00 44.88 350 PHE A O 1
ATOM 2922 N N . VAL A 1 351 ? -16.097 -5.864 27.953 1.00 38.88 351 VAL A N 1
ATOM 2923 C CA . VAL A 1 351 ? -16.899 -5.165 28.949 1.00 38.88 351 VAL A CA 1
ATOM 2924 C C . VAL A 1 351 ? -16.188 -3.851 29.250 1.00 38.88 351 VAL A C 1
ATOM 2926 O O . VAL A 1 351 ? -15.071 -3.826 29.764 1.00 38.88 351 VAL A O 1
ATOM 2929 N N . LEU A 1 352 ? -16.826 -2.743 28.878 1.00 37.00 352 LEU A N 1
ATOM 2930 C CA . LEU A 1 352 ? -16.429 -1.412 29.315 1.00 37.00 352 LEU A CA 1
ATOM 2931 C C . LEU A 1 352 ? -16.599 -1.368 30.834 1.00 37.00 352 LEU A C 1
ATOM 2933 O O . LEU A 1 352 ? -17.703 -1.132 31.324 1.00 37.00 352 LEU A O 1
ATOM 2937 N N . HIS A 1 353 ? -15.521 -1.569 31.588 1.00 34.47 353 HIS A N 1
ATOM 2938 C CA . HIS A 1 353 ? -15.507 -1.105 32.966 1.00 34.47 353 HIS A CA 1
ATOM 2939 C C . HIS A 1 353 ? -15.605 0.421 32.922 1.00 34.47 353 HIS A C 1
ATOM 2941 O O . HIS A 1 353 ? -14.621 1.123 32.696 1.00 34.47 353 HIS A O 1
ATOM 2947 N N . LYS A 1 354 ? -16.822 0.947 33.108 1.00 34.44 354 LYS A N 1
ATOM 2948 C CA . LYS A 1 354 ? -16.998 2.314 33.590 1.00 34.44 354 LYS A CA 1
ATOM 2949 C C . LYS A 1 354 ? -16.312 2.362 34.952 1.00 34.44 354 LYS A C 1
ATOM 2951 O O . LYS A 1 354 ? -16.860 1.881 35.938 1.00 34.44 354 LYS A O 1
ATOM 2956 N N . THR A 1 355 ? -15.105 2.909 35.006 1.00 37.94 355 THR A N 1
ATOM 2957 C CA . THR A 1 355 ? -14.577 3.449 36.255 1.00 37.94 355 THR A CA 1
ATOM 2958 C C . THR A 1 355 ? -15.488 4.611 36.628 1.00 37.94 355 THR A C 1
ATOM 2960 O O . THR A 1 355 ? -15.399 5.691 36.040 1.00 37.94 355 THR A O 1
ATOM 2963 N N . ASN A 1 356 ? -16.430 4.350 37.532 1.00 33.88 356 ASN A N 1
ATOM 2964 C CA . ASN A 1 356 ? -17.138 5.391 38.257 1.00 33.88 356 ASN A CA 1
ATOM 2965 C C . ASN A 1 356 ? -16.091 6.100 39.118 1.00 33.88 356 ASN A C 1
ATOM 2967 O O . ASN A 1 356 ? -15.770 5.636 40.208 1.00 33.88 356 ASN A O 1
ATOM 2971 N N . ASN A 1 357 ? -15.518 7.181 38.596 1.00 35.16 357 ASN A N 1
ATOM 2972 C CA . ASN A 1 357 ? -14.839 8.144 39.444 1.00 35.16 357 ASN A CA 1
ATOM 2973 C C . ASN A 1 357 ? -15.942 8.978 40.096 1.00 35.16 357 ASN A C 1
ATOM 2975 O O . ASN A 1 357 ? -16.591 9.776 39.416 1.00 35.16 357 ASN A O 1
ATOM 2979 N N . VAL A 1 358 ? -16.190 8.675 41.371 1.00 35.53 358 VAL A N 1
ATOM 2980 C CA . VAL A 1 358 ? -16.779 9.606 42.341 1.00 35.53 358 VAL A CA 1
ATOM 2981 C C . VAL A 1 358 ? -15.803 10.755 42.552 1.00 35.53 358 VAL A C 1
ATOM 2983 O O . VAL A 1 358 ? -14.581 10.469 42.579 1.00 35.53 358 VAL A O 1
#

Sequence (358 aa):
MIKLFTGIFVTKIFIPGEIFSKRLELIGSEFNSGIFGVISAILFPFSVITMLIVIYHFRNFSKTFIVFAILFGLYPFLETFYLGGRTIIVLLGTTIIFTLLASIEKNVNYKKTIIKLATFKLITLPSFFLRKKVLIISSIILIAFVSYSIKVINDRLSRFNYKDTLSVWEVYHRVKVDDEFKKEVRISSIEDKNYKIGIYSLKHYFVHGVFEYIRLVNHLDKTTGYYYGLYEFYVFAKFFKVFGVQIPSFYDLNSISHKRAVYTTFWGPFYIDFGIFGIIIMFLWGRFVRKVHIRALQGNVQYVILFSFLATIILASFYINFLLGTASYYLFAFLVAIILFKIWPNNLTFVLHKTNNV